Protein AF-A0A9W9Y6P8-F1 (afdb_monomer_lite)

Secondary structure (DSSP, 8-state):
-HHHHHHHHHTT----HHHHHHHHHHHHHHHHHHHHHHHHHHHHHHHHHHHHHHHHHHHHHHHHTSS--SHHHHHHHSTT-TT--HHHHHHHHHHHHHHHHHHHHHHHHHHHHHHHHT------HHHHHHHHHHHHHHHHHHHHHHHHHHHHHHHTS-TTT--HHHHHHHHHHHHHHHHHS-HHHHTSHHHHHHHHHHHHHHHHHHHHHHHHSGGGTT--SS----------

Fol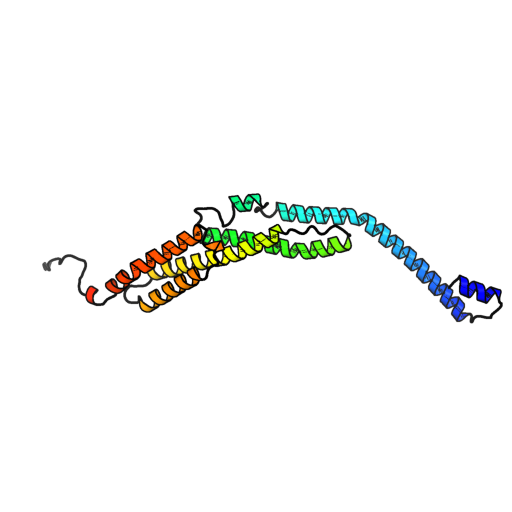dseek 3Di:
DCVVVVVCVVVVPDDPPVVVVVVVVVVVVVVVVVVVVVVVVVVCVVCVVVVVVVLVCVVVCLQVVQPCHDPVSCVVVALQDPPDDLVSSLVRLVSVVVSLVVVVVVLVVVVVVCVVVVNDRDDDVVSVVVVVVSVLSNLLSVLLVVLVVLVVVQVPDDLQRDDLVVVVVVLVVSVVSLVPRDPVCCVGPSSVVSNVSSVVVVVCSVVSVVCSPCVVVPDDPDDDDDDDDDDD

Radius of gyration: 37.98 Å; chains: 1; bounding box: 61×58×134 Å

pLDDT: mean 72.08, std 14.2, range [34.59, 92.81]

Organism: NCBI:txid174260

InterPro domains:
  IPR013602 Dynein heavy chain, linker [PF08393] (128-219)
  IPR026983 Dynein heavy chain [PTHR46961] (1-219)

Structure (mmCIF, N/CA/C/O backbone):
data_AF-A0A9W9Y6P8-F1
#
_entry.id   AF-A0A9W9Y6P8-F1
#
loop_
_atom_site.group_PDB
_atom_site.id
_atom_site.type_symbol
_atom_site.label_atom_id
_atom_site.label_alt_id
_atom_site.label_comp_id
_atom_site.label_asym_id
_atom_site.label_entity_id
_atom_site.label_seq_id
_atom_site.pdbx_PDB_ins_code
_atom_site.Cartn_x
_atom_site.Cartn_y
_atom_site.Cartn_z
_atom_site.occupancy
_atom_site.B_iso_or_equiv
_atom_site.auth_seq_id
_atom_site.auth_comp_id
_atom_site.auth_asym_id
_atom_site.auth_atom_id
_atom_site.pdbx_PDB_model_num
ATOM 1 N N . MET A 1 1 ? 20.307 -8.011 -61.826 1.00 57.56 1 MET A N 1
ATOM 2 C CA . MET A 1 1 ? 20.073 -7.032 -62.917 1.00 57.56 1 MET A CA 1
ATOM 3 C C . MET A 1 1 ? 21.260 -6.927 -63.863 1.00 57.56 1 MET A C 1
ATOM 5 O O . MET A 1 1 ? 21.058 -7.111 -65.051 1.00 57.56 1 MET A O 1
ATOM 9 N N . GLN A 1 2 ? 22.479 -6.687 -63.370 1.00 59.12 2 GLN A N 1
ATOM 10 C CA . GLN A 1 2 ? 23.672 -6.495 -64.212 1.00 59.12 2 GLN A CA 1
ATOM 11 C C . GLN A 1 2 ? 23.990 -7.704 -65.115 1.00 59.12 2 GLN A C 1
ATOM 13 O O . GLN A 1 2 ? 24.284 -7.535 -66.292 1.00 59.12 2 GLN A O 1
ATOM 18 N N . GLU A 1 3 ? 23.821 -8.927 -64.606 1.00 60.97 3 GLU A N 1
ATOM 19 C CA . GLU A 1 3 ? 23.984 -10.159 -65.394 1.00 60.97 3 GLU A CA 1
ATOM 20 C C . GLU A 1 3 ? 22.877 -10.355 -66.444 1.00 60.97 3 GLU A C 1
ATOM 22 O O . GLU A 1 3 ? 23.140 -10.869 -67.526 1.00 60.97 3 GLU A O 1
ATOM 27 N N . ALA A 1 4 ? 21.654 -9.889 -66.166 1.00 64.44 4 ALA A N 1
ATOM 28 C CA . ALA A 1 4 ? 20.518 -9.993 -67.083 1.00 64.44 4 ALA A CA 1
ATOM 29 C C . ALA A 1 4 ? 20.635 -8.994 -68.249 1.00 64.44 4 ALA A C 1
ATOM 31 O O . ALA A 1 4 ? 20.536 -9.394 -69.404 1.00 64.44 4 ALA A O 1
ATOM 32 N N . TYR A 1 5 ? 20.946 -7.722 -67.973 1.00 63.44 5 TYR A N 1
ATOM 33 C CA . TYR A 1 5 ? 21.205 -6.719 -69.018 1.00 63.44 5 TYR A CA 1
ATOM 34 C C . TYR A 1 5 ? 22.523 -6.981 -69.767 1.00 63.44 5 TYR A C 1
ATOM 36 O O . TYR A 1 5 ? 22.607 -6.751 -70.971 1.00 63.44 5 TYR A O 1
ATOM 44 N N . GLY A 1 6 ? 23.531 -7.547 -69.093 1.00 67.25 6 GLY A N 1
ATOM 45 C CA . GLY A 1 6 ? 24.761 -8.022 -69.729 1.00 67.25 6 GLY A CA 1
ATOM 46 C C . GLY A 1 6 ? 24.541 -9.213 -70.668 1.00 67.25 6 GLY A C 1
ATOM 47 O O . GLY A 1 6 ? 25.248 -9.334 -71.663 1.00 67.25 6 GLY A O 1
ATOM 48 N N . MET A 1 7 ? 23.551 -10.070 -70.395 1.00 65.94 7 MET A N 1
ATOM 49 C CA . MET A 1 7 ? 23.114 -11.126 -71.315 1.00 65.94 7 MET A CA 1
ATOM 50 C C . MET A 1 7 ? 22.326 -10.550 -72.499 1.00 65.94 7 MET A C 1
ATOM 52 O O . MET A 1 7 ? 22.650 -10.886 -73.631 1.00 65.94 7 MET A O 1
ATOM 56 N N . LEU A 1 8 ? 21.371 -9.634 -72.283 1.00 64.81 8 LEU A N 1
ATOM 57 C CA . LEU A 1 8 ? 20.627 -8.992 -73.383 1.00 64.81 8 LEU A CA 1
ATOM 58 C C . LEU A 1 8 ? 21.542 -8.251 -74.371 1.00 64.81 8 LEU A C 1
ATOM 60 O O . LEU A 1 8 ? 21.350 -8.362 -75.580 1.00 64.81 8 LEU A O 1
ATOM 64 N N . ASN A 1 9 ? 22.566 -7.559 -73.865 1.00 64.56 9 ASN A N 1
ATOM 65 C CA . ASN A 1 9 ? 23.539 -6.854 -74.701 1.00 64.56 9 ASN A CA 1
ATOM 66 C C . ASN A 1 9 ? 24.447 -7.822 -75.491 1.00 64.56 9 ASN A C 1
ATOM 68 O O . ASN A 1 9 ? 24.844 -7.528 -76.612 1.00 64.56 9 ASN A O 1
ATOM 72 N N . LYS A 1 10 ? 24.744 -9.011 -74.941 1.00 67.25 10 LYS A N 1
ATOM 73 C CA . LYS A 1 10 ? 25.491 -10.076 -75.643 1.00 67.25 10 LYS A CA 1
ATOM 74 C C . LYS A 1 10 ? 24.693 -10.737 -76.772 1.00 67.25 10 LYS A C 1
ATOM 76 O O . LYS A 1 10 ? 25.305 -11.267 -77.691 1.00 67.25 10 LYS A O 1
ATOM 81 N N . PHE A 1 11 ? 23.363 -10.722 -76.696 1.00 72.06 11 PHE A N 1
ATOM 82 C CA . PHE A 1 11 ? 22.465 -11.259 -77.724 1.00 72.06 11 PHE A CA 1
ATOM 83 C C . PHE A 1 11 ? 21.931 -10.173 -78.686 1.00 72.06 11 PHE A C 1
ATOM 85 O O . PHE A 1 11 ? 20.958 -10.426 -79.389 1.00 72.06 11 PHE A O 1
ATOM 92 N N . GLU A 1 12 ? 22.549 -8.980 -78.716 1.00 56.56 12 GLU A N 1
ATOM 93 C CA . GLU A 1 12 ? 22.212 -7.842 -79.602 1.00 56.56 12 GLU A CA 1
ATOM 94 C C . GLU A 1 12 ? 20.732 -7.405 -79.574 1.00 56.56 12 GLU A C 1
ATOM 96 O O . GLU A 1 12 ? 20.203 -6.847 -80.536 1.00 56.56 12 GLU A O 1
ATOM 101 N N . VAL A 1 13 ? 20.039 -7.611 -78.451 1.00 65.81 13 VAL A N 1
ATOM 102 C CA . VAL A 1 13 ? 18.667 -7.117 -78.288 1.00 65.81 13 VAL A CA 1
ATOM 103 C C . VAL A 1 13 ? 18.723 -5.622 -77.965 1.00 65.81 13 VAL A C 1
ATOM 105 O O . VAL A 1 13 ? 19.266 -5.227 -76.934 1.00 65.81 13 VAL A O 1
ATOM 108 N N . SER A 1 14 ? 18.172 -4.782 -78.849 1.00 57.41 14 SER A N 1
ATOM 109 C CA . SER A 1 14 ? 18.145 -3.326 -78.661 1.00 57.41 14 SER A CA 1
ATOM 110 C C . SER A 1 14 ? 17.204 -2.954 -77.512 1.00 57.41 14 SER A C 1
ATOM 112 O O . SER A 1 14 ? 15.984 -3.039 -77.637 1.00 57.41 14 SER A O 1
ATOM 114 N N . VAL A 1 15 ? 17.788 -2.571 -76.378 1.00 62.47 15 VAL A N 1
ATOM 115 C CA . VAL A 1 15 ? 17.071 -2.052 -75.206 1.00 62.47 15 VAL A CA 1
ATOM 116 C C . VAL A 1 15 ? 16.904 -0.539 -75.363 1.00 62.47 15 VAL A C 1
ATOM 118 O O . VAL A 1 15 ? 17.823 0.144 -75.826 1.00 62.47 15 VAL A O 1
ATOM 121 N N . ALA A 1 16 ? 15.737 -0.004 -74.993 1.00 68.69 16 ALA A N 1
ATOM 122 C CA . ALA A 1 16 ? 15.474 1.429 -75.063 1.00 68.69 16 ALA A CA 1
ATOM 123 C C . ALA A 1 16 ? 16.490 2.201 -74.205 1.00 68.69 16 ALA A C 1
ATOM 125 O O . ALA A 1 16 ? 16.761 1.843 -73.059 1.00 68.69 16 ALA A O 1
ATOM 126 N N . ARG A 1 17 ? 17.050 3.284 -74.757 1.00 64.56 17 ARG A N 1
ATOM 127 C CA . ARG A 1 17 ? 18.102 4.076 -74.095 1.00 64.56 17 ARG A CA 1
ATOM 128 C C . ARG A 1 17 ? 17.657 4.614 -72.728 1.00 64.56 17 ARG A C 1
ATOM 130 O O . ARG A 1 17 ? 18.450 4.636 -71.798 1.00 64.56 17 ARG A O 1
ATOM 137 N N . GLU A 1 18 ? 16.372 4.934 -72.597 1.00 70.00 18 GLU A N 1
ATOM 138 C CA . GLU A 1 18 ? 15.734 5.365 -71.347 1.00 70.00 18 GLU A CA 1
ATOM 139 C C . GLU A 1 18 ? 15.778 4.290 -70.245 1.00 70.00 18 GLU A C 1
ATOM 141 O O . GLU A 1 18 ? 15.981 4.614 -69.076 1.00 70.00 18 GLU A O 1
ATOM 146 N N . GLU A 1 19 ? 15.643 3.006 -70.594 1.00 67.12 19 GLU A N 1
ATOM 147 C CA . GLU A 1 19 ? 15.721 1.904 -69.627 1.00 67.12 19 GLU A CA 1
ATOM 148 C C . GLU A 1 19 ? 17.165 1.648 -69.181 1.00 67.12 19 GLU A C 1
ATOM 150 O O . GLU A 1 19 ? 17.412 1.377 -68.005 1.00 67.12 19 GLU A O 1
ATOM 155 N N . VAL A 1 20 ? 18.130 1.795 -70.093 1.00 69.00 20 VAL A N 1
ATOM 156 C CA . VAL A 1 20 ? 19.564 1.688 -69.779 1.00 69.00 20 VAL A CA 1
ATOM 157 C C . VAL A 1 20 ? 19.998 2.820 -68.842 1.00 69.00 20 VAL A C 1
ATOM 159 O O . VAL A 1 20 ? 20.586 2.553 -67.792 1.00 69.00 20 VAL A O 1
ATOM 162 N N . ASP A 1 21 ? 19.623 4.063 -69.158 1.00 75.12 21 ASP A N 1
ATOM 163 C CA . ASP A 1 21 ? 19.914 5.240 -68.332 1.00 75.12 21 ASP A CA 1
ATOM 164 C C . ASP A 1 21 ? 19.216 5.152 -66.955 1.00 75.12 21 ASP A C 1
ATOM 166 O O . ASP A 1 21 ? 19.779 5.552 -65.929 1.00 75.12 21 ASP A O 1
ATOM 170 N N . GLY A 1 22 ? 18.013 4.566 -66.896 1.00 78.12 22 GLY A N 1
ATOM 171 C CA . GLY A 1 22 ? 17.288 4.295 -65.652 1.00 78.12 22 GLY A CA 1
ATOM 172 C C . GLY A 1 22 ? 17.970 3.248 -64.764 1.00 78.12 22 GLY A C 1
ATOM 173 O O . GLY A 1 22 ? 18.094 3.454 -63.553 1.00 78.12 22 GLY A O 1
ATOM 174 N N . VAL A 1 23 ? 18.466 2.151 -65.347 1.00 78.81 23 VAL A N 1
ATOM 175 C CA . VAL A 1 23 ? 19.221 1.109 -64.625 1.00 78.81 23 VAL A CA 1
ATOM 176 C C . VAL A 1 23 ? 20.551 1.650 -64.098 1.00 78.81 23 VAL A C 1
ATOM 178 O O . VAL A 1 23 ? 20.911 1.362 -62.954 1.00 78.81 23 VAL A O 1
ATOM 181 N N . ASP A 1 24 ? 21.260 2.466 -64.880 1.00 77.94 24 ASP A N 1
ATOM 182 C CA . ASP A 1 24 ? 22.511 3.092 -64.439 1.00 77.94 24 ASP A CA 1
ATOM 183 C C . ASP A 1 24 ? 22.286 4.141 -63.344 1.00 77.94 24 ASP A C 1
ATOM 185 O O . ASP A 1 24 ? 23.032 4.183 -62.361 1.00 77.94 24 ASP A O 1
ATOM 189 N N . THR A 1 25 ? 21.215 4.932 -63.445 1.00 86.31 25 THR A N 1
ATOM 190 C CA . THR A 1 25 ? 20.817 5.877 -62.390 1.00 86.31 25 THR A CA 1
ATOM 191 C C . THR A 1 25 ? 20.455 5.143 -61.098 1.00 86.31 25 THR A C 1
ATOM 193 O O . THR A 1 25 ? 20.895 5.534 -60.011 1.00 86.31 25 THR A O 1
ATOM 196 N N . LEU A 1 26 ? 19.701 4.043 -61.198 1.00 84.69 26 LEU A N 1
ATOM 197 C CA . LEU A 1 26 ? 19.346 3.213 -60.050 1.00 84.69 26 LEU A CA 1
ATOM 198 C C . LEU A 1 26 ? 20.595 2.597 -59.408 1.00 84.69 26 LEU A C 1
ATOM 200 O O . LEU A 1 26 ? 20.744 2.664 -58.188 1.00 84.69 26 LEU A O 1
ATOM 204 N N . ARG A 1 27 ? 21.529 2.075 -60.210 1.00 83.19 27 ARG A N 1
ATOM 205 C CA . ARG A 1 27 ? 22.810 1.539 -59.729 1.00 83.19 27 ARG A CA 1
ATOM 206 C C . ARG A 1 27 ? 23.615 2.596 -58.985 1.00 83.19 27 ARG A C 1
ATOM 208 O O . ARG A 1 27 ? 24.039 2.348 -57.859 1.00 83.19 27 ARG A O 1
ATOM 215 N N . TYR A 1 28 ? 23.769 3.780 -59.572 1.00 86.25 28 TYR A N 1
ATOM 216 C CA . TYR A 1 28 ? 24.466 4.890 -58.927 1.00 86.25 28 TYR A CA 1
ATOM 217 C C . TYR A 1 28 ? 23.812 5.274 -57.591 1.00 86.25 28 TYR A C 1
ATOM 219 O O . TYR A 1 28 ? 24.498 5.450 -56.582 1.00 86.25 28 TYR A O 1
ATOM 227 N N . SER A 1 29 ? 22.477 5.347 -57.547 1.00 88.00 29 SER A N 1
ATOM 228 C CA . SER A 1 29 ? 21.745 5.643 -56.311 1.00 88.00 29 SER A CA 1
ATOM 229 C C . SER A 1 29 ? 21.921 4.554 -55.243 1.00 88.00 29 SER A C 1
ATOM 231 O O . SER A 1 29 ? 22.061 4.872 -54.063 1.00 88.00 29 SER A O 1
ATOM 233 N N . PHE A 1 30 ? 21.995 3.284 -55.651 1.00 89.31 30 PHE A N 1
ATOM 234 C CA . PHE A 1 30 ? 22.192 2.141 -54.764 1.00 89.31 30 PHE A CA 1
ATOM 235 C C . PHE A 1 30 ? 23.621 2.070 -54.211 1.00 89.31 30 PHE A C 1
ATOM 237 O O . PHE A 1 30 ? 23.805 1.877 -53.012 1.00 89.31 30 PHE A O 1
ATOM 244 N N . GLU A 1 31 ? 24.638 2.302 -55.046 1.00 90.19 31 GLU A N 1
ATOM 245 C CA . GLU A 1 31 ? 26.038 2.410 -54.610 1.00 90.19 31 GLU A CA 1
ATOM 246 C C . GLU A 1 31 ? 26.217 3.572 -53.621 1.00 90.19 31 GLU A C 1
ATOM 248 O O . GLU A 1 31 ? 26.867 3.424 -52.582 1.00 90.19 31 GLU A O 1
ATOM 253 N N . LYS A 1 32 ? 25.570 4.713 -53.889 1.00 92.31 32 LYS A N 1
ATOM 254 C CA . LYS A 1 32 ? 25.552 5.860 -52.975 1.00 92.31 32 LYS A CA 1
ATOM 255 C C . LYS A 1 32 ? 24.860 5.527 -51.650 1.00 92.31 32 LYS A C 1
ATOM 257 O O . LYS A 1 32 ? 25.382 5.885 -50.594 1.00 92.31 32 LYS A O 1
ATOM 262 N N . LEU A 1 33 ? 23.727 4.823 -51.691 1.00 92.81 33 LEU A N 1
ATOM 263 C CA . LEU A 1 33 ? 23.014 4.365 -50.498 1.00 92.81 33 LEU A CA 1
ATOM 264 C C . LEU A 1 33 ? 23.883 3.414 -49.663 1.00 92.81 33 LEU A C 1
ATOM 266 O O . LEU A 1 33 ? 23.971 3.578 -48.450 1.00 92.81 33 LEU A O 1
ATOM 270 N N . LEU A 1 34 ? 24.570 2.461 -50.300 1.00 92.38 34 LEU A N 1
ATOM 271 C CA . LEU A 1 34 ? 25.487 1.534 -49.630 1.00 92.38 34 LEU A CA 1
ATOM 272 C C . LEU A 1 34 ? 26.657 2.266 -48.967 1.00 92.38 34 LEU A C 1
ATOM 274 O O . LEU A 1 34 ? 26.997 1.969 -47.821 1.00 92.38 34 LEU A O 1
ATOM 278 N N . ALA A 1 35 ? 27.242 3.252 -49.648 1.00 91.44 35 ALA A N 1
ATOM 279 C CA . ALA A 1 35 ? 28.309 4.071 -49.082 1.00 91.44 35 ALA A CA 1
ATOM 280 C C . ALA A 1 35 ? 27.825 4.863 -47.853 1.00 91.44 35 ALA A C 1
ATOM 282 O O . ALA A 1 35 ? 28.507 4.896 -46.826 1.00 91.44 35 ALA A O 1
ATOM 283 N N . GLN A 1 36 ? 26.628 5.454 -47.925 1.00 91.88 36 GLN A N 1
ATOM 284 C CA . GLN A 1 36 ? 26.014 6.158 -46.797 1.00 91.88 36 GLN A CA 1
ATOM 285 C C . GLN A 1 36 ? 25.681 5.207 -45.638 1.00 91.88 36 GLN A C 1
ATOM 287 O O . GLN A 1 36 ? 25.998 5.514 -44.488 1.00 91.88 36 GLN A O 1
ATOM 292 N N . ALA A 1 37 ? 25.121 4.030 -45.922 1.00 91.94 37 ALA A N 1
ATOM 293 C CA . ALA A 1 37 ? 24.840 3.005 -44.920 1.00 91.94 37 ALA A CA 1
ATOM 294 C C . ALA A 1 37 ? 26.127 2.537 -44.218 1.00 91.94 37 ALA A C 1
ATOM 296 O O . ALA A 1 37 ? 26.160 2.441 -42.992 1.00 91.94 37 ALA A O 1
ATOM 297 N N . GLY A 1 38 ? 27.217 2.336 -44.966 1.00 90.06 38 GLY A N 1
ATOM 298 C CA . GLY A 1 38 ? 28.528 1.983 -44.414 1.00 90.06 38 GLY A CA 1
ATOM 299 C C . GLY A 1 38 ? 29.123 3.067 -43.505 1.00 90.06 38 GLY A C 1
ATOM 300 O O . GLY A 1 38 ? 29.699 2.755 -42.457 1.00 90.06 38 GLY A O 1
ATOM 301 N N . GLN A 1 39 ? 28.946 4.346 -43.854 1.00 91.69 39 GLN A N 1
ATOM 302 C CA . GLN A 1 39 ? 29.363 5.468 -43.004 1.00 91.69 39 GLN A CA 1
ATOM 303 C C . GLN A 1 39 ? 28.558 5.531 -41.701 1.00 91.69 39 GLN A C 1
ATOM 305 O O . GLN A 1 39 ? 29.149 5.653 -40.625 1.00 91.69 39 GLN A O 1
ATOM 310 N N . VAL A 1 40 ? 27.230 5.394 -41.776 1.00 88.88 40 VAL A N 1
ATOM 311 C CA . VAL A 1 40 ? 26.350 5.376 -40.596 1.00 88.88 40 VAL A CA 1
ATOM 312 C C . VAL A 1 40 ? 26.665 4.178 -39.699 1.00 88.88 40 VAL A C 1
ATOM 314 O O . VAL A 1 40 ? 26.794 4.347 -38.488 1.00 88.88 40 VAL A O 1
ATOM 317 N N . GLN A 1 41 ? 26.893 2.995 -40.275 1.00 86.50 41 GLN A N 1
ATOM 318 C CA . GLN A 1 41 ? 27.286 1.796 -39.532 1.00 86.50 41 GLN A CA 1
ATOM 319 C C . GLN A 1 41 ? 28.613 2.000 -38.790 1.00 86.50 41 GLN A C 1
ATOM 321 O O . GLN A 1 41 ? 28.719 1.716 -37.597 1.00 86.50 41 GLN A O 1
ATOM 326 N N . SER A 1 42 ? 29.621 2.555 -39.468 1.00 86.69 42 SER A N 1
ATOM 327 C CA . SER A 1 42 ? 30.930 2.845 -38.865 1.00 86.69 42 SER A CA 1
ATOM 328 C C . SER A 1 42 ? 30.833 3.870 -37.734 1.00 86.69 42 SER A C 1
ATOM 330 O O . SER A 1 42 ? 31.577 3.804 -36.754 1.00 86.69 42 SER A O 1
ATOM 332 N N . HIS A 1 43 ? 29.914 4.828 -37.856 1.00 88.56 43 HIS A N 1
ATOM 333 C CA . HIS A 1 43 ? 29.640 5.808 -36.815 1.00 88.56 43 HIS A CA 1
ATOM 334 C C . HIS A 1 43 ? 28.916 5.179 -35.616 1.00 88.56 43 HIS A C 1
ATOM 336 O O . HIS A 1 43 ? 29.333 5.392 -34.478 1.00 88.56 43 HIS A O 1
ATOM 342 N N . LEU A 1 44 ? 27.902 4.341 -35.855 1.00 81.88 44 LEU A N 1
ATOM 343 C CA . LEU A 1 44 ? 27.174 3.620 -34.807 1.00 81.88 44 LEU A CA 1
ATOM 344 C C . LEU A 1 44 ? 28.104 2.741 -33.965 1.00 81.88 44 LEU A C 1
ATOM 346 O O . LEU A 1 44 ? 28.039 2.811 -32.740 1.00 81.88 44 LEU A O 1
ATOM 350 N N . VAL A 1 45 ? 29.032 2.008 -34.592 1.00 82.94 45 VAL A N 1
ATOM 351 C CA . VAL A 1 45 ? 30.031 1.183 -33.883 1.00 82.94 45 VAL A CA 1
ATOM 352 C C . VAL A 1 45 ? 30.889 2.020 -32.925 1.00 82.94 45 VAL A C 1
ATOM 354 O O . VAL A 1 45 ? 31.191 1.578 -31.819 1.00 82.94 45 VAL A O 1
ATOM 357 N N . LYS A 1 46 ? 31.244 3.257 -33.301 1.00 85.06 46 LYS A N 1
ATOM 358 C CA . LYS A 1 46 ? 32.029 4.159 -32.440 1.00 85.06 46 LYS A CA 1
ATOM 359 C C . LYS A 1 46 ? 31.238 4.671 -31.237 1.00 85.06 46 LYS A C 1
ATOM 361 O O . LYS A 1 46 ? 31.821 4.865 -30.174 1.00 85.06 46 LYS A O 1
ATOM 366 N N . ILE A 1 47 ? 29.933 4.916 -31.383 1.00 82.50 47 ILE A N 1
ATOM 367 C CA . ILE A 1 47 ? 29.117 5.482 -30.294 1.00 82.50 47 ILE A CA 1
ATOM 368 C C . ILE A 1 47 ? 28.508 4.389 -29.403 1.00 82.50 47 ILE A C 1
ATOM 370 O O . ILE A 1 47 ? 28.264 4.629 -28.220 1.00 82.50 47 ILE A O 1
ATOM 374 N N . GLN A 1 48 ? 28.314 3.173 -29.918 1.00 75.25 48 GLN A N 1
ATOM 375 C CA . GLN A 1 48 ? 27.781 2.029 -29.175 1.00 75.25 48 GLN A CA 1
ATOM 376 C C . GLN A 1 48 ? 28.422 1.813 -27.783 1.00 75.25 48 GLN A C 1
ATOM 378 O O . GLN A 1 48 ? 27.662 1.680 -26.821 1.00 75.25 48 GLN A O 1
ATOM 383 N N . PRO A 1 49 ? 29.761 1.832 -27.596 1.00 78.88 49 PRO A N 1
ATOM 384 C CA . PRO A 1 49 ? 30.363 1.685 -26.266 1.00 78.88 49 PRO A CA 1
ATOM 385 C C . PRO A 1 49 ? 30.038 2.853 -25.324 1.00 78.88 49 PRO A C 1
ATOM 387 O O . PRO A 1 49 ? 29.782 2.627 -24.146 1.00 78.88 49 PRO A O 1
ATOM 390 N N . ASN A 1 50 ? 29.951 4.086 -25.830 1.00 76.44 50 ASN A N 1
ATOM 391 C CA . ASN A 1 50 ? 29.566 5.253 -25.028 1.00 76.44 50 ASN A CA 1
ATOM 392 C C . ASN A 1 50 ? 28.085 5.221 -24.628 1.00 76.44 50 ASN A C 1
ATOM 394 O O . ASN A 1 50 ? 27.716 5.722 -23.567 1.00 76.44 50 ASN A O 1
ATOM 398 N N . PHE A 1 51 ? 27.212 4.650 -25.463 1.00 69.56 51 PHE A N 1
ATOM 399 C CA . PHE A 1 51 ? 25.824 4.389 -25.080 1.00 69.56 51 PHE A CA 1
ATOM 400 C C . PHE A 1 51 ? 25.740 3.287 -24.027 1.00 69.56 51 PHE A C 1
ATOM 402 O O . PHE A 1 51 ? 25.116 3.518 -22.999 1.00 69.56 51 PHE A O 1
ATOM 409 N N . LYS A 1 52 ? 26.437 2.157 -24.210 1.00 69.62 52 LYS A N 1
ATOM 410 C CA . LYS A 1 52 ? 26.512 1.086 -23.199 1.00 69.62 52 LYS A CA 1
ATOM 411 C C . LYS A 1 52 ? 27.034 1.599 -21.857 1.00 69.62 52 LYS A C 1
ATOM 413 O O . LYS A 1 52 ? 26.421 1.335 -20.832 1.00 69.62 52 LYS A O 1
ATOM 418 N N . ALA A 1 53 ? 28.099 2.400 -21.867 1.00 68.25 53 ALA A N 1
ATOM 419 C CA . ALA A 1 53 ? 28.630 3.022 -20.661 1.00 68.25 53 ALA A CA 1
ATOM 420 C C . ALA A 1 53 ? 27.611 3.970 -20.019 1.00 68.25 53 ALA A C 1
ATOM 422 O O . ALA A 1 53 ? 27.390 3.888 -18.822 1.00 68.25 53 ALA A O 1
ATOM 423 N N . ARG A 1 54 ? 26.939 4.838 -20.789 1.00 66.88 54 ARG A N 1
ATOM 424 C CA . ARG A 1 54 ? 25.899 5.734 -20.248 1.00 66.88 54 ARG A CA 1
ATOM 425 C C . ARG A 1 54 ? 24.693 4.988 -19.677 1.00 66.88 54 ARG A C 1
ATOM 427 O O . ARG A 1 54 ? 24.111 5.474 -18.716 1.00 66.88 54 ARG A O 1
ATOM 434 N N . LEU A 1 55 ? 24.323 3.845 -20.249 1.00 66.06 55 LEU A N 1
ATOM 435 C CA . LEU A 1 55 ? 23.254 2.990 -19.728 1.00 66.06 55 LEU A CA 1
ATOM 436 C C . LEU A 1 55 ? 23.680 2.328 -18.424 1.00 66.06 55 LEU A C 1
ATOM 438 O O . LEU A 1 55 ? 22.972 2.459 -17.436 1.00 66.06 55 LEU A O 1
ATOM 442 N N . TYR A 1 56 ? 24.877 1.741 -18.397 1.00 63.91 56 TYR A N 1
ATOM 443 C CA . TYR A 1 56 ? 25.457 1.179 -17.182 1.00 63.91 56 TYR A CA 1
ATOM 444 C C . TYR A 1 56 ? 25.571 2.234 -16.079 1.00 63.91 56 TYR A C 1
ATOM 446 O O . TYR A 1 56 ? 25.135 2.007 -14.960 1.00 63.91 56 TYR A O 1
ATOM 454 N N . TRP A 1 57 ? 26.071 3.431 -16.401 1.00 55.53 57 TRP A N 1
ATOM 455 C CA . TRP A 1 57 ? 26.133 4.545 -15.459 1.00 55.53 57 TRP A CA 1
ATOM 456 C C . TRP A 1 57 ? 24.749 5.010 -15.020 1.00 55.53 57 TRP A C 1
ATOM 458 O O . TRP A 1 57 ? 24.593 5.328 -13.853 1.00 55.53 57 TRP A O 1
ATOM 468 N N . ARG A 1 58 ? 23.738 5.039 -15.897 1.00 62.53 58 ARG A N 1
ATOM 469 C CA . ARG A 1 58 ? 22.358 5.374 -15.514 1.00 62.53 58 ARG A CA 1
ATOM 470 C C . ARG A 1 58 ? 21.767 4.326 -14.575 1.00 62.53 58 ARG A C 1
ATOM 472 O O . ARG A 1 58 ? 21.127 4.711 -13.607 1.00 62.53 58 ARG A O 1
ATOM 479 N N . GLU A 1 59 ? 21.971 3.043 -14.844 1.00 61.59 59 GLU A N 1
ATOM 480 C CA . GLU A 1 59 ? 21.515 1.953 -13.975 1.00 61.59 59 GLU A CA 1
ATOM 481 C C . GLU A 1 59 ? 22.237 1.987 -12.624 1.00 61.59 59 GLU A C 1
ATOM 483 O O . GLU A 1 59 ? 21.591 1.954 -11.580 1.00 61.59 59 GLU A O 1
ATOM 488 N N . LEU A 1 60 ? 23.560 2.172 -12.629 1.00 55.91 60 LEU A N 1
ATOM 489 C CA . LEU A 1 60 ? 24.374 2.293 -11.420 1.00 55.91 60 LEU A CA 1
ATOM 490 C C . LEU A 1 60 ? 24.031 3.559 -10.619 1.00 55.91 60 LEU A C 1
ATOM 492 O O . LEU A 1 60 ? 23.962 3.517 -9.398 1.00 55.91 60 LEU A O 1
ATOM 496 N N . TRP A 1 61 ? 23.778 4.683 -11.291 1.00 49.22 61 TRP A N 1
ATOM 497 C CA . TRP A 1 61 ? 23.399 5.954 -10.667 1.00 49.22 61 TRP A CA 1
ATOM 498 C C . TRP A 1 61 ? 21.969 5.917 -10.134 1.00 49.22 61 TRP A C 1
ATOM 500 O O . TRP A 1 61 ? 21.712 6.393 -9.032 1.00 49.22 61 TRP A O 1
ATOM 510 N N . SER A 1 62 ? 21.037 5.316 -10.877 1.00 56.78 62 SER A N 1
ATOM 511 C CA . SER A 1 62 ? 19.683 5.048 -10.388 1.00 56.78 62 SER A CA 1
ATOM 512 C C . SER A 1 62 ? 19.697 4.097 -9.196 1.00 56.78 62 SER A C 1
ATOM 514 O O . SER A 1 62 ? 18.796 4.187 -8.376 1.00 56.78 62 SER A O 1
ATOM 516 N N . SER A 1 63 ? 20.694 3.217 -9.093 1.00 49.22 63 SER A N 1
ATOM 517 C CA . SER A 1 63 ? 20.948 2.440 -7.883 1.00 49.22 63 SER A CA 1
ATOM 518 C C . SER A 1 63 ? 21.480 3.356 -6.770 1.00 49.22 63 SER A C 1
ATOM 520 O O . SER A 1 63 ? 20.793 3.562 -5.782 1.00 49.22 63 SER A O 1
ATOM 522 N N . MET A 1 64 ? 22.613 4.041 -6.971 1.00 40.28 64 MET A N 1
ATOM 523 C CA . MET A 1 64 ? 23.298 4.845 -5.940 1.00 40.28 64 MET A CA 1
ATOM 524 C C . MET A 1 64 ? 22.538 6.081 -5.418 1.00 40.28 64 MET A C 1
ATOM 526 O O . MET A 1 64 ? 22.845 6.553 -4.329 1.00 40.28 64 MET A O 1
ATOM 530 N N . THR A 1 65 ? 21.598 6.656 -6.175 1.00 46.53 65 THR A N 1
ATOM 531 C CA . THR A 1 65 ? 20.915 7.913 -5.782 1.00 46.53 65 THR A CA 1
ATOM 532 C C . THR A 1 65 ? 19.686 7.675 -4.905 1.00 46.53 65 THR A C 1
ATOM 534 O O . THR A 1 65 ? 19.209 8.595 -4.243 1.00 46.53 65 THR A O 1
ATOM 537 N N . THR A 1 66 ? 19.155 6.454 -4.878 1.00 48.84 66 THR A N 1
ATOM 538 C CA . THR A 1 66 ? 18.077 6.082 -3.959 1.00 48.84 66 THR A CA 1
ATOM 539 C C . THR A 1 66 ? 18.692 5.405 -2.742 1.00 48.84 66 THR A C 1
ATOM 541 O O . THR A 1 66 ? 19.218 4.315 -2.898 1.00 48.84 66 THR A O 1
ATOM 544 N N . PRO A 1 67 ? 18.620 5.990 -1.535 1.00 45.81 67 PRO A N 1
ATOM 545 C CA . PRO A 1 67 ? 19.250 5.454 -0.318 1.00 45.81 67 PRO A CA 1
ATOM 546 C C . PRO A 1 67 ? 18.594 4.168 0.232 1.00 45.81 67 PRO A C 1
ATOM 548 O O . PRO A 1 67 ? 18.747 3.855 1.404 1.00 45.81 67 PRO A O 1
ATOM 551 N N . LEU A 1 68 ? 17.829 3.452 -0.594 1.00 49.69 68 LEU A N 1
ATOM 552 C CA . LEU A 1 68 ? 17.174 2.177 -0.299 1.00 49.69 68 LEU A CA 1
ATOM 553 C C . LEU A 1 68 ? 17.750 1.172 -1.294 1.00 49.69 68 LEU A C 1
ATOM 555 O O . LEU A 1 68 ? 17.137 0.832 -2.308 1.00 49.69 68 LEU A O 1
ATOM 559 N N . THR A 1 69 ? 19.011 0.835 -1.082 1.00 53.47 69 THR A N 1
ATOM 560 C CA . THR A 1 69 ? 19.849 0.127 -2.039 1.00 53.47 69 THR A CA 1
ATOM 561 C C . THR A 1 69 ? 20.157 -1.238 -1.490 1.00 53.47 69 THR A C 1
ATOM 563 O O . THR A 1 69 ? 21.077 -1.379 -0.702 1.00 53.47 69 THR A O 1
ATOM 566 N N . THR A 1 70 ? 19.459 -2.223 -2.054 1.00 51.44 70 THR A N 1
ATOM 567 C CA . THR A 1 70 ? 19.640 -3.682 -1.972 1.00 51.44 70 THR A CA 1
ATOM 568 C C . THR A 1 70 ? 18.564 -4.398 -1.169 1.00 51.44 70 THR A C 1
ATOM 570 O O . THR A 1 70 ? 17.944 -3.857 -0.262 1.00 51.44 70 THR A O 1
ATOM 573 N N . TRP A 1 71 ? 18.311 -5.646 -1.565 1.00 53.44 71 TRP A N 1
ATOM 574 C CA . TRP A 1 71 ? 17.449 -6.586 -0.852 1.00 53.44 71 TRP A CA 1
ATOM 575 C C . TRP A 1 71 ? 17.823 -6.720 0.632 1.00 53.44 71 TRP A C 1
ATOM 577 O O . TRP A 1 71 ? 16.955 -7.024 1.440 1.00 53.44 71 TRP A O 1
ATOM 587 N N . GLU A 1 72 ? 19.081 -6.436 0.976 1.00 52.50 72 GLU A N 1
ATOM 588 C CA . GLU A 1 72 ? 19.614 -6.431 2.341 1.00 52.50 72 GLU A CA 1
ATOM 589 C C . GLU A 1 72 ? 18.993 -5.299 3.189 1.00 52.50 72 GLU A C 1
ATOM 591 O O . GLU A 1 72 ? 18.651 -5.522 4.347 1.00 52.50 72 GLU A O 1
ATOM 596 N N . ASP A 1 73 ? 18.690 -4.137 2.593 1.00 59.47 73 ASP A N 1
ATOM 597 C CA . ASP A 1 73 ? 18.009 -3.023 3.278 1.00 59.47 73 ASP A CA 1
ATOM 598 C C . ASP A 1 73 ? 16.511 -3.296 3.519 1.00 59.47 73 ASP A C 1
ATOM 600 O O . ASP A 1 73 ? 15.885 -2.641 4.355 1.00 59.47 73 ASP A O 1
ATOM 604 N N . TYR A 1 74 ? 15.890 -4.237 2.793 1.00 62.44 74 TYR A N 1
ATOM 605 C CA . TYR A 1 74 ? 14.474 -4.575 3.000 1.00 62.44 74 TYR A CA 1
ATOM 606 C C . TYR A 1 74 ? 14.252 -5.273 4.348 1.00 62.44 74 TYR A C 1
ATOM 608 O O . TYR A 1 74 ? 13.226 -5.038 4.985 1.00 62.44 74 TYR A O 1
ATOM 616 N N . ASP A 1 75 ? 15.221 -6.059 4.818 1.00 62.50 75 ASP A N 1
ATOM 617 C CA . ASP A 1 75 ? 15.136 -6.716 6.123 1.00 62.50 75 ASP A CA 1
ATOM 618 C C . ASP A 1 75 ? 15.445 -5.741 7.281 1.00 62.50 75 ASP A C 1
ATOM 620 O O . ASP A 1 75 ? 14.838 -5.851 8.348 1.00 62.50 75 ASP A O 1
ATOM 624 N N . GLU A 1 76 ? 16.322 -4.746 7.076 1.00 63.28 76 GLU A N 1
ATOM 625 C CA . GLU A 1 76 ? 16.740 -3.802 8.133 1.00 63.28 76 GLU A CA 1
ATOM 626 C C . GLU A 1 76 ? 15.936 -2.490 8.192 1.00 63.28 76 GLU A C 1
ATOM 628 O O . GLU A 1 76 ? 15.743 -1.923 9.269 1.00 63.28 76 GLU A O 1
ATOM 633 N N . ILE A 1 77 ? 15.464 -1.984 7.050 1.00 64.31 77 ILE A N 1
ATOM 634 C CA . ILE A 1 77 ? 14.802 -0.670 6.907 1.00 64.31 77 ILE A CA 1
ATOM 635 C C . ILE A 1 77 ? 13.382 -0.832 6.339 1.00 64.31 77 ILE A C 1
ATOM 637 O O . ILE A 1 77 ? 12.608 0.127 6.259 1.00 64.31 77 ILE A O 1
ATOM 641 N N . GLY A 1 78 ? 12.992 -2.055 5.977 1.00 67.19 78 GLY A N 1
ATOM 642 C CA . GLY A 1 78 ? 11.688 -2.341 5.403 1.00 67.19 78 GLY A CA 1
ATOM 643 C C . GLY A 1 78 ? 10.508 -1.964 6.301 1.00 67.19 78 GLY A C 1
ATOM 644 O O . GLY A 1 78 ? 10.630 -1.782 7.516 1.00 67.19 78 GLY A O 1
ATOM 645 N N . PRO A 1 79 ? 9.300 -1.916 5.719 1.00 66.44 79 PRO A N 1
ATOM 646 C CA . PRO A 1 79 ? 8.068 -1.740 6.483 1.00 66.44 79 PRO A CA 1
ATOM 647 C C . PRO A 1 79 ? 7.793 -2.909 7.450 1.00 66.44 79 PRO A C 1
ATOM 649 O O . PRO A 1 79 ? 6.851 -2.830 8.227 1.00 66.44 79 PRO A O 1
ATOM 652 N N . MET A 1 80 ? 8.591 -3.984 7.401 1.00 65.94 80 MET A N 1
ATOM 653 C CA . MET A 1 80 ? 8.486 -5.175 8.249 1.00 65.94 80 MET A CA 1
ATOM 654 C C . MET A 1 80 ? 9.223 -5.082 9.591 1.00 65.94 80 MET A C 1
ATOM 656 O O . MET A 1 80 ? 9.059 -5.979 10.418 1.00 65.94 80 MET A O 1
ATOM 660 N N . VAL A 1 81 ? 10.013 -4.032 9.834 1.00 70.50 81 VAL A N 1
ATOM 661 C CA . VAL A 1 81 ? 10.790 -3.908 11.075 1.00 70.50 81 VAL A CA 1
ATOM 662 C C . VAL A 1 81 ? 9.865 -3.813 12.291 1.00 70.50 81 VAL A C 1
ATOM 664 O O . VAL A 1 81 ? 8.955 -2.987 12.348 1.00 70.50 81 VAL A O 1
ATOM 667 N N . SER A 1 82 ? 10.112 -4.655 13.293 1.00 64.50 82 SER A N 1
ATOM 668 C CA . SER A 1 82 ? 9.333 -4.702 14.530 1.00 64.50 82 SER A CA 1
ATOM 669 C C . SER A 1 82 ? 9.461 -3.402 15.333 1.00 64.50 82 SER A C 1
ATOM 671 O O . SER A 1 82 ? 10.564 -2.906 15.550 1.00 64.50 82 SER A O 1
ATOM 673 N N . GLY A 1 83 ? 8.342 -2.882 15.846 1.00 68.19 83 GLY A N 1
ATOM 674 C CA . GLY A 1 83 ? 8.333 -1.747 16.782 1.00 68.19 83 GLY A CA 1
ATOM 675 C C . GLY A 1 83 ? 8.231 -0.354 16.152 1.00 68.19 83 GLY A C 1
ATOM 676 O O . GLY A 1 83 ? 8.310 0.637 16.875 1.00 68.19 83 GLY A O 1
ATOM 677 N N . ILE A 1 84 ? 8.028 -0.253 14.837 1.00 76.62 84 ILE A N 1
ATOM 678 C CA . ILE A 1 84 ? 7.715 1.021 14.173 1.00 76.62 84 ILE A CA 1
ATOM 679 C C . ILE A 1 84 ? 6.217 1.337 14.248 1.00 76.62 84 ILE A C 1
ATOM 681 O O . ILE A 1 84 ? 5.377 0.438 14.327 1.00 76.62 84 ILE A O 1
ATOM 685 N N . THR A 1 85 ? 5.864 2.625 14.207 1.00 77.12 85 THR A N 1
ATOM 686 C CA . THR A 1 85 ? 4.452 3.023 14.174 1.00 77.12 85 THR A CA 1
ATOM 687 C C . THR A 1 85 ? 3.818 2.640 12.829 1.00 77.12 85 THR A C 1
ATOM 689 O O . THR A 1 85 ? 4.504 2.604 11.805 1.00 77.12 85 THR A O 1
ATOM 692 N N . PRO A 1 86 ? 2.500 2.385 12.780 1.00 78.00 86 PRO A N 1
ATOM 693 C CA . PRO A 1 86 ? 1.803 2.074 11.526 1.00 78.00 86 PRO A CA 1
ATOM 694 C C . PRO A 1 86 ? 1.916 3.178 10.465 1.00 78.00 86 PRO A C 1
ATOM 696 O O . PRO A 1 86 ? 1.930 2.896 9.265 1.00 78.00 86 PRO A O 1
ATOM 699 N N . GLN A 1 87 ? 2.047 4.429 10.909 1.00 78.56 87 GLN A N 1
ATOM 700 C CA . GLN A 1 87 ? 2.259 5.583 10.045 1.00 78.56 87 GLN A CA 1
ATOM 701 C C . GLN A 1 87 ? 3.665 5.566 9.428 1.00 78.56 87 GLN A C 1
ATOM 703 O O . GLN A 1 87 ? 3.789 5.604 8.206 1.00 78.56 87 GLN A O 1
ATOM 708 N N . GLU A 1 88 ? 4.701 5.376 10.248 1.00 81.38 88 GLU A N 1
ATOM 709 C CA . GLU A 1 88 ? 6.093 5.219 9.804 1.00 81.38 88 GLU A CA 1
ATOM 710 C C . GLU A 1 88 ? 6.249 4.023 8.847 1.00 81.38 88 GLU A C 1
ATOM 712 O O . GLU A 1 88 ? 6.879 4.124 7.794 1.00 81.38 88 GLU A O 1
ATOM 717 N N . ALA A 1 89 ? 5.611 2.890 9.158 1.00 82.38 89 ALA A N 1
ATOM 718 C CA . ALA A 1 89 ? 5.599 1.715 8.288 1.00 82.38 89 ALA A CA 1
ATOM 719 C C . ALA A 1 89 ? 4.962 2.010 6.922 1.00 82.38 89 ALA A C 1
ATOM 721 O O . ALA A 1 89 ? 5.461 1.562 5.887 1.00 82.38 89 ALA A O 1
ATOM 722 N N . SER A 1 90 ? 3.874 2.785 6.903 1.00 82.06 90 SER A N 1
ATOM 723 C CA . SER A 1 90 ? 3.216 3.201 5.664 1.00 82.06 90 SER A CA 1
ATOM 724 C C . SER A 1 90 ? 4.076 4.166 4.846 1.00 82.06 90 SER A C 1
ATOM 726 O O . SER A 1 90 ? 4.077 4.079 3.618 1.00 82.06 90 SER A O 1
ATOM 728 N N . GLU A 1 91 ? 4.805 5.077 5.490 1.00 81.88 91 GLU A N 1
ATOM 729 C CA . GLU A 1 91 ? 5.727 5.994 4.812 1.00 81.88 91 GLU A CA 1
ATOM 730 C C . GLU A 1 91 ? 6.879 5.231 4.157 1.00 81.88 91 GLU A C 1
ATOM 732 O O . GLU A 1 91 ? 7.101 5.377 2.952 1.00 81.88 91 GLU A O 1
ATOM 737 N N . ARG A 1 92 ? 7.530 4.328 4.899 1.00 82.06 92 ARG A N 1
ATOM 738 C CA . ARG A 1 92 ? 8.572 3.437 4.360 1.00 82.06 92 ARG A CA 1
ATOM 739 C C . ARG A 1 92 ? 8.048 2.601 3.198 1.00 82.06 92 ARG A C 1
ATOM 741 O O . ARG A 1 92 ? 8.690 2.514 2.153 1.00 82.06 92 ARG A O 1
ATOM 748 N N . LEU A 1 93 ? 6.844 2.044 3.328 1.00 82.88 93 LEU A N 1
ATOM 749 C CA . LEU A 1 93 ? 6.194 1.299 2.252 1.00 82.88 93 LEU A CA 1
ATOM 750 C C . LEU A 1 93 ? 5.978 2.157 0.995 1.00 82.88 93 LEU A C 1
ATOM 752 O O . LEU A 1 93 ? 6.247 1.693 -0.113 1.00 82.88 93 LEU A O 1
ATOM 756 N N . ASN A 1 94 ? 5.532 3.405 1.148 1.00 81.56 94 ASN A N 1
ATOM 757 C CA . ASN A 1 94 ? 5.343 4.328 0.026 1.00 81.56 94 ASN A CA 1
ATOM 758 C C . ASN A 1 94 ? 6.670 4.692 -0.656 1.00 81.56 94 ASN A C 1
ATOM 760 O O . ASN A 1 94 ? 6.721 4.776 -1.888 1.00 81.56 94 ASN A O 1
ATOM 764 N N . MET A 1 95 ? 7.751 4.852 0.113 1.00 79.69 95 MET A N 1
ATOM 765 C CA . MET A 1 95 ? 9.094 5.055 -0.443 1.00 79.69 95 MET A CA 1
ATOM 766 C C . MET A 1 95 ? 9.516 3.851 -1.296 1.00 79.69 95 MET A C 1
ATOM 768 O O . MET A 1 95 ? 9.884 4.023 -2.461 1.00 79.69 95 MET A O 1
ATOM 772 N N . PHE A 1 96 ? 9.363 2.627 -0.778 1.00 75.81 96 PHE A N 1
ATOM 773 C CA . PHE A 1 96 ? 9.670 1.407 -1.531 1.00 75.81 96 PHE A CA 1
ATOM 774 C C . PHE A 1 96 ? 8.759 1.212 -2.759 1.00 75.81 96 PHE A C 1
ATOM 776 O O . PHE A 1 96 ? 9.236 0.788 -3.811 1.00 75.81 96 PHE A O 1
ATOM 783 N N . GLN A 1 97 ? 7.466 1.558 -2.696 1.00 78.12 97 GLN A N 1
ATOM 784 C CA . GLN A 1 97 ? 6.591 1.515 -3.879 1.00 78.12 97 GLN A CA 1
ATOM 785 C C . GLN A 1 97 ? 7.020 2.516 -4.955 1.00 78.12 97 GLN A C 1
ATOM 787 O O . GLN A 1 97 ? 6.993 2.194 -6.146 1.00 78.12 97 GLN A O 1
ATOM 792 N N . SER A 1 98 ? 7.430 3.717 -4.547 1.00 77.69 98 SER A N 1
ATOM 793 C CA . SER A 1 98 ? 7.929 4.750 -5.458 1.00 77.69 98 SER A CA 1
ATOM 794 C C . SER A 1 98 ? 9.214 4.290 -6.143 1.00 77.69 98 SER A C 1
ATOM 796 O O . SER A 1 98 ? 9.356 4.441 -7.357 1.00 77.69 98 SER A O 1
ATOM 798 N N . PHE A 1 99 ? 10.101 3.629 -5.395 1.00 73.19 99 PHE A N 1
ATOM 799 C CA . PHE A 1 99 ? 11.293 2.984 -5.934 1.00 73.19 99 PHE A CA 1
ATOM 800 C C . PHE A 1 99 ? 10.952 1.881 -6.948 1.00 73.19 99 PHE A C 1
ATOM 802 O O . PHE A 1 99 ? 11.433 1.923 -8.080 1.00 73.19 99 PHE A O 1
ATOM 809 N N . LEU A 1 100 ? 10.067 0.938 -6.598 1.00 69.44 100 LEU A N 1
ATOM 810 C CA . LEU A 1 100 ? 9.632 -0.129 -7.510 1.00 69.44 100 LEU A CA 1
ATOM 811 C C . LEU A 1 100 ? 8.960 0.422 -8.774 1.00 69.44 100 LEU A C 1
ATOM 813 O O . LEU A 1 100 ? 9.126 -0.135 -9.859 1.00 69.44 100 LEU A O 1
ATOM 817 N N . THR A 1 101 ? 8.208 1.515 -8.650 1.00 71.31 101 THR A N 1
ATOM 818 C CA . THR A 1 101 ? 7.565 2.191 -9.784 1.00 71.31 101 THR A CA 1
ATOM 819 C C . THR A 1 101 ? 8.603 2.852 -10.683 1.00 71.31 101 THR A C 1
ATOM 821 O O . THR A 1 101 ? 8.554 2.668 -11.895 1.00 71.31 101 THR A O 1
ATOM 824 N N . ASN A 1 102 ? 9.583 3.551 -10.107 1.00 69.12 102 ASN A N 1
ATOM 825 C CA . ASN A 1 102 ? 10.690 4.148 -10.852 1.00 69.12 102 ASN A CA 1
ATOM 826 C C . ASN A 1 102 ? 11.514 3.069 -11.581 1.00 69.12 102 ASN A C 1
ATOM 828 O O . ASN A 1 102 ? 11.756 3.165 -12.783 1.00 69.12 102 ASN A O 1
ATOM 832 N N . CYS A 1 103 ? 11.848 1.975 -10.893 1.00 64.31 103 CYS A N 1
ATOM 833 C CA . CYS A 1 103 ? 12.495 0.812 -11.499 1.00 64.31 103 CYS A CA 1
ATOM 834 C C . CYS A 1 103 ? 11.649 0.238 -12.652 1.00 64.31 103 CYS A C 1
ATOM 836 O O . CYS A 1 103 ? 12.154 0.034 -13.756 1.00 64.31 103 CYS A O 1
ATOM 838 N N . GLY A 1 104 ? 10.337 0.078 -12.447 1.00 61.38 104 GLY A N 1
ATOM 839 C CA . GLY A 1 104 ? 9.399 -0.397 -13.465 1.00 61.38 104 GLY A CA 1
ATOM 840 C C . GLY A 1 104 ? 9.247 0.522 -14.682 1.00 61.38 104 GLY A C 1
ATOM 841 O O . GLY A 1 104 ? 8.984 0.015 -15.764 1.00 61.38 104 GLY A O 1
ATOM 842 N N . VAL A 1 105 ? 9.440 1.839 -14.543 1.00 60.75 105 VAL A N 1
ATOM 843 C CA . VAL A 1 105 ? 9.438 2.809 -15.659 1.00 60.75 105 VAL A CA 1
ATOM 844 C C . VAL A 1 105 ? 10.757 2.783 -16.434 1.00 60.75 105 VAL A C 1
ATOM 846 O O . VAL A 1 105 ? 10.757 2.906 -17.658 1.00 60.75 105 VAL A O 1
ATOM 849 N N . ASN A 1 106 ? 11.882 2.567 -15.751 1.00 61.97 106 ASN A N 1
ATOM 850 C CA . ASN A 1 106 ? 13.184 2.432 -16.407 1.00 61.97 106 ASN A CA 1
ATOM 851 C C . ASN A 1 106 ? 13.352 1.068 -17.100 1.00 61.97 106 ASN A C 1
ATOM 853 O O . ASN A 1 106 ? 14.039 0.982 -18.113 1.00 61.97 106 ASN A O 1
ATOM 857 N N . THR A 1 107 ? 12.670 0.023 -16.620 1.00 58.94 107 THR A N 1
ATOM 858 C CA . THR A 1 107 ? 12.717 -1.336 -17.188 1.00 58.94 107 THR A CA 1
ATOM 859 C C . THR A 1 107 ? 12.323 -1.417 -18.677 1.00 58.94 107 THR A C 1
ATOM 861 O O . THR A 1 107 ? 13.092 -2.009 -19.427 1.00 58.94 107 THR A O 1
ATOM 864 N N . PRO A 1 108 ? 11.195 -0.854 -19.168 1.00 59.69 108 PRO A N 1
ATOM 865 C CA . PRO A 1 108 ? 10.830 -0.912 -20.587 1.00 59.69 108 PRO A CA 1
ATOM 866 C C . PRO A 1 108 ? 11.811 -0.142 -21.473 1.00 59.69 108 PRO A C 1
ATOM 868 O O . PRO A 1 108 ? 12.182 -0.642 -22.527 1.00 59.69 108 PRO A O 1
ATOM 871 N N . LEU A 1 109 ? 12.306 1.015 -21.021 1.00 64.19 109 LEU A N 1
ATOM 872 C CA . LEU A 1 109 ? 13.327 1.778 -21.746 1.00 64.19 109 LEU A CA 1
ATOM 87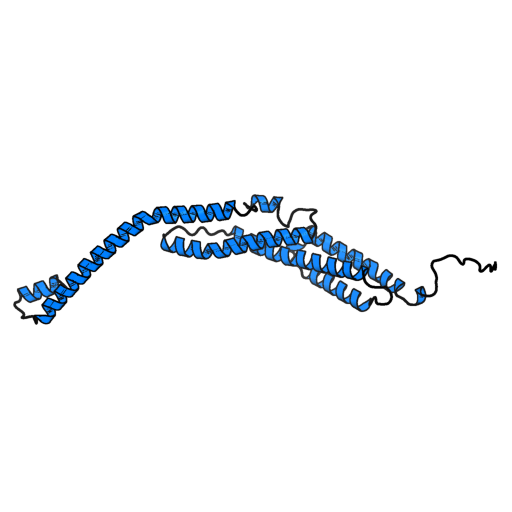3 C C . LEU A 1 109 ? 14.637 0.985 -21.853 1.00 64.19 109 LEU A C 1
ATOM 875 O O . LEU A 1 109 ? 15.237 0.903 -22.922 1.00 64.19 109 LEU A O 1
ATOM 879 N N . THR A 1 110 ? 15.065 0.358 -20.757 1.00 60.06 110 THR A N 1
ATOM 880 C CA . THR A 1 110 ? 16.220 -0.544 -20.741 1.00 60.06 110 THR A CA 1
ATOM 881 C C . THR A 1 110 ? 15.976 -1.780 -21.612 1.00 60.06 110 THR A C 1
ATOM 883 O O . THR A 1 110 ? 16.883 -2.204 -22.319 1.00 60.06 110 THR A O 1
ATOM 886 N N . LEU A 1 111 ? 14.764 -2.341 -21.628 1.00 63.75 111 LEU A N 1
ATOM 887 C CA . LEU A 1 111 ? 14.394 -3.500 -22.443 1.00 63.75 111 LEU A CA 1
ATOM 888 C C . LEU A 1 111 ? 14.431 -3.185 -23.942 1.00 63.75 111 LEU A C 1
ATOM 890 O O . LEU A 1 111 ? 15.006 -3.953 -24.708 1.00 63.75 111 LEU A O 1
ATOM 894 N N . GLU A 1 112 ? 13.862 -2.056 -24.363 1.00 63.84 112 GLU A N 1
ATOM 895 C CA . GLU A 1 112 ? 13.892 -1.592 -25.755 1.00 63.84 112 GLU A CA 1
ATOM 896 C C . GLU A 1 112 ? 15.329 -1.360 -26.227 1.00 63.84 112 GLU A C 1
ATOM 898 O O . GLU A 1 112 ? 15.723 -1.780 -27.319 1.00 63.84 112 GLU A O 1
ATOM 903 N N . VAL A 1 113 ? 16.151 -0.753 -25.371 1.00 65.50 113 VAL A N 1
ATOM 904 C CA . VAL A 1 113 ? 17.565 -0.516 -25.657 1.00 65.50 113 VAL A CA 1
ATOM 905 C C . VAL A 1 113 ? 18.367 -1.822 -25.671 1.00 65.50 113 VAL A C 1
ATOM 907 O O . VAL A 1 113 ? 19.186 -2.017 -26.569 1.00 65.50 113 VAL A O 1
ATOM 910 N N . ASN A 1 114 ? 18.109 -2.747 -24.746 1.00 62.50 114 ASN A N 1
ATOM 911 C CA . ASN A 1 114 ? 18.740 -4.067 -24.712 1.00 62.50 114 ASN A CA 1
ATOM 912 C C . ASN A 1 114 ? 18.328 -4.923 -25.913 1.00 62.50 114 ASN A C 1
ATOM 914 O O . ASN A 1 114 ? 19.184 -5.581 -26.496 1.00 62.50 114 ASN A O 1
ATOM 918 N N . SER A 1 115 ? 17.069 -4.850 -26.354 1.00 63.12 115 SER A N 1
ATOM 919 C CA . SER A 1 115 ? 16.597 -5.495 -27.584 1.00 63.12 115 SER A CA 1
ATOM 920 C C . SER A 1 115 ? 17.277 -4.908 -28.821 1.00 63.12 115 SER A C 1
ATOM 922 O O . SER A 1 115 ? 17.659 -5.650 -29.722 1.00 63.12 115 SER A O 1
ATOM 924 N N . CYS A 1 116 ? 17.464 -3.588 -28.865 1.00 68.75 116 CYS A N 1
ATOM 925 C CA . CYS A 1 116 ? 18.173 -2.913 -29.952 1.00 68.75 116 CYS A CA 1
ATOM 926 C C . CYS A 1 116 ? 19.678 -3.254 -29.967 1.00 68.75 116 CYS A C 1
ATOM 928 O O . CYS A 1 116 ? 20.295 -3.339 -31.027 1.00 68.75 116 CYS A O 1
ATOM 930 N N . LEU A 1 117 ? 20.275 -3.494 -28.794 1.00 68.69 117 LEU A N 1
ATOM 931 C CA . LEU A 1 117 ? 21.700 -3.804 -28.629 1.00 68.69 117 LEU A CA 1
ATOM 932 C C . LEU A 1 117 ? 22.015 -5.305 -28.503 1.00 68.69 117 LEU A C 1
ATOM 934 O O . LEU A 1 117 ? 23.187 -5.647 -28.320 1.00 68.69 117 LEU A O 1
ATOM 938 N N . VAL A 1 118 ? 21.002 -6.173 -28.610 1.00 66.56 118 VAL A N 1
ATOM 939 C CA . VAL A 1 118 ? 21.080 -7.635 -28.417 1.00 66.56 118 VAL A CA 1
ATOM 940 C C . VAL A 1 118 ? 21.793 -7.996 -27.104 1.00 66.56 118 VAL A C 1
ATOM 942 O O . VAL A 1 118 ? 22.674 -8.852 -27.048 1.00 66.56 118 VAL A O 1
ATOM 945 N N . LEU A 1 119 ? 21.454 -7.287 -26.029 1.00 64.56 119 LEU A N 1
ATOM 946 C CA . LEU A 1 119 ? 21.900 -7.605 -24.676 1.00 64.56 119 LEU A CA 1
ATOM 947 C C . LEU A 1 119 ? 20.870 -8.531 -24.025 1.00 64.56 119 LEU A C 1
ATOM 949 O O . LEU A 1 119 ? 19.666 -8.355 -24.207 1.00 64.56 119 LEU A O 1
ATOM 953 N N . THR A 1 120 ? 21.341 -9.539 -23.289 1.00 55.16 120 THR A N 1
ATOM 954 C CA . THR A 1 120 ? 20.465 -10.489 -22.595 1.00 55.16 120 THR A CA 1
ATOM 955 C C . THR A 1 120 ? 19.592 -9.745 -21.595 1.00 55.16 120 THR A C 1
ATOM 957 O O . THR A 1 120 ? 20.100 -9.041 -20.724 1.00 55.16 120 THR A O 1
ATOM 960 N N . VAL A 1 121 ? 18.279 -9.905 -21.729 1.00 55.81 121 VAL A N 1
ATOM 961 C CA . VAL A 1 121 ? 17.298 -9.361 -20.794 1.00 55.81 121 VAL A CA 1
ATOM 962 C C . VAL A 1 121 ? 17.429 -10.124 -19.481 1.00 55.81 121 VAL A C 1
ATOM 964 O O . VAL A 1 121 ? 17.087 -11.301 -19.410 1.00 55.81 121 VAL A O 1
ATOM 967 N N . THR A 1 122 ? 17.962 -9.474 -18.451 1.00 56.66 122 THR A N 1
ATOM 968 C CA . THR A 1 122 ? 18.000 -10.044 -17.102 1.00 56.66 122 THR A CA 1
ATOM 969 C C . THR A 1 122 ? 16.607 -9.924 -16.492 1.00 56.66 122 THR A C 1
ATOM 971 O O . THR A 1 122 ? 16.161 -8.829 -16.154 1.00 56.66 122 THR A O 1
ATOM 974 N N . GLU A 1 123 ? 15.890 -11.039 -16.382 1.00 52.97 123 GLU A N 1
ATOM 975 C CA . GLU A 1 123 ? 14.618 -11.089 -15.662 1.00 52.97 123 GLU A CA 1
ATOM 976 C C . GLU A 1 123 ? 14.874 -11.168 -14.150 1.00 52.97 123 GLU A C 1
ATOM 978 O O . GLU A 1 123 ? 15.667 -11.986 -13.688 1.00 52.97 123 GLU A O 1
ATOM 983 N N . TYR A 1 124 ? 14.184 -10.329 -13.370 1.00 58.22 124 TYR A N 1
ATOM 984 C CA . TYR A 1 124 ? 14.279 -10.302 -11.906 1.00 58.22 124 TYR A CA 1
ATOM 985 C C . TYR A 1 124 ? 13.004 -10.893 -11.274 1.00 58.22 124 TYR A C 1
ATOM 987 O O . TYR A 1 124 ? 12.077 -10.148 -10.945 1.00 58.22 124 TYR A O 1
ATOM 995 N N . PRO A 1 125 ? 12.906 -12.225 -11.088 1.00 62.41 125 PRO A N 1
ATOM 996 C CA . PRO A 1 125 ? 11.715 -12.865 -10.518 1.00 62.41 125 PRO A CA 1
ATOM 997 C C . PRO A 1 125 ? 11.446 -12.451 -9.061 1.00 62.41 125 PRO A C 1
ATOM 999 O O . PRO A 1 125 ? 10.289 -12.394 -8.636 1.00 62.41 125 PRO A O 1
ATOM 1002 N N . GLU A 1 126 ? 12.487 -12.095 -8.305 1.00 59.97 126 GLU A N 1
ATOM 1003 C CA . GLU A 1 126 ? 12.365 -11.610 -6.923 1.00 59.97 126 GLU A CA 1
ATOM 1004 C C . GLU A 1 126 ? 11.610 -10.274 -6.839 1.00 59.97 126 GLU A C 1
ATOM 1006 O O . GLU A 1 126 ? 10.792 -10.078 -5.941 1.00 59.97 126 GLU A O 1
ATOM 1011 N N . LEU A 1 127 ? 11.752 -9.411 -7.853 1.00 66.44 127 LEU A N 1
ATOM 1012 C CA . LEU A 1 127 ? 11.025 -8.142 -7.959 1.00 66.44 127 LEU A CA 1
ATOM 1013 C C . LEU A 1 127 ? 9.507 -8.351 -7.990 1.00 66.44 127 LEU A C 1
ATOM 1015 O O . LEU A 1 127 ? 8.744 -7.627 -7.346 1.00 66.44 127 LEU A O 1
ATOM 1019 N N . ALA A 1 128 ? 9.058 -9.371 -8.721 1.00 69.06 128 ALA A N 1
ATOM 1020 C CA . ALA A 1 128 ? 7.643 -9.698 -8.831 1.00 69.06 128 ALA A CA 1
ATOM 1021 C C . ALA A 1 128 ? 7.073 -10.249 -7.515 1.00 69.06 128 ALA A C 1
ATOM 1023 O O . ALA A 1 128 ? 5.913 -9.971 -7.191 1.00 69.06 128 ALA A O 1
ATOM 1024 N N . ARG A 1 129 ? 7.871 -11.008 -6.749 1.00 73.44 129 ARG A N 1
ATOM 1025 C CA . ARG A 1 129 ? 7.483 -11.504 -5.419 1.00 73.44 129 ARG A CA 1
ATOM 1026 C C . ARG A 1 129 ? 7.289 -10.337 -4.456 1.00 73.44 129 ARG A C 1
ATOM 1028 O O . ARG A 1 129 ? 6.205 -10.191 -3.892 1.00 73.44 129 ARG A O 1
ATOM 1035 N N . THR A 1 130 ? 8.282 -9.464 -4.362 1.00 72.50 130 THR A N 1
ATOM 1036 C CA . THR A 1 130 ? 8.277 -8.342 -3.419 1.00 72.50 130 THR A CA 1
ATOM 1037 C C . THR A 1 130 ? 7.209 -7.311 -3.763 1.00 72.50 130 THR A C 1
ATOM 1039 O O . THR A 1 130 ? 6.529 -6.805 -2.878 1.00 72.50 130 THR A O 1
ATOM 1042 N N . LYS A 1 131 ? 6.921 -7.081 -5.051 1.00 75.75 131 LYS A N 1
ATOM 1043 C CA . LYS A 1 131 ? 5.788 -6.236 -5.462 1.00 75.75 131 LYS A CA 1
ATOM 1044 C C . LYS A 1 131 ? 4.437 -6.767 -4.964 1.00 75.75 131 LYS A C 1
ATOM 1046 O O . LYS A 1 131 ? 3.580 -5.981 -4.559 1.00 75.75 131 LYS A O 1
ATOM 1051 N N . LYS A 1 132 ? 4.222 -8.089 -4.995 1.00 80.81 132 LYS A N 1
ATOM 1052 C CA . LYS A 1 132 ? 2.998 -8.700 -4.444 1.00 80.81 132 LYS A CA 1
ATOM 1053 C C . LYS A 1 132 ? 2.945 -8.547 -2.928 1.00 80.81 132 LYS A C 1
ATOM 1055 O O . LYS A 1 132 ? 1.888 -8.218 -2.398 1.00 80.81 132 LYS A O 1
ATOM 1060 N N . GLU A 1 133 ? 4.073 -8.760 -2.261 1.00 80.12 133 GLU A N 1
ATOM 1061 C CA . GLU A 1 133 ? 4.208 -8.616 -0.813 1.00 80.12 133 GLU A CA 1
ATOM 1062 C C . GLU A 1 133 ? 3.913 -7.183 -0.352 1.00 80.12 133 GLU A C 1
ATOM 1064 O O . GLU A 1 133 ? 3.044 -6.984 0.498 1.00 80.12 133 GLU A O 1
ATOM 1069 N N . LEU A 1 134 ? 4.501 -6.172 -1.003 1.00 81.19 134 LEU A N 1
ATOM 1070 C CA . LEU A 1 134 ? 4.195 -4.760 -0.748 1.00 81.19 134 LEU A CA 1
ATOM 1071 C C . LEU A 1 134 ? 2.718 -4.426 -0.962 1.00 81.19 134 LEU A C 1
ATOM 1073 O O . LEU A 1 134 ? 2.146 -3.645 -0.204 1.00 81.19 134 LEU A O 1
ATOM 1077 N N . GLY A 1 135 ? 2.071 -5.017 -1.968 1.00 83.62 135 GLY A N 1
ATOM 1078 C CA . GLY A 1 135 ? 0.635 -4.833 -2.184 1.00 83.62 135 GLY A CA 1
ATOM 1079 C C . GLY A 1 135 ? -0.228 -5.404 -1.051 1.00 83.62 135 GLY A C 1
ATOM 1080 O O . GLY A 1 135 ? -1.323 -4.901 -0.790 1.00 83.62 135 GLY A O 1
ATOM 1081 N N . LEU A 1 136 ? 0.246 -6.444 -0.360 1.00 84.56 136 LEU A N 1
ATOM 1082 C CA . LEU A 1 136 ? -0.407 -6.985 0.832 1.00 84.56 136 LEU A CA 1
ATOM 1083 C C . LEU A 1 136 ? -0.148 -6.094 2.057 1.00 84.56 136 LEU A C 1
ATOM 1085 O O . LEU A 1 136 ? -1.105 -5.750 2.754 1.00 84.56 136 LEU A O 1
ATOM 1089 N N . LEU A 1 137 ? 1.102 -5.665 2.267 1.00 83.88 137 LEU A N 1
ATOM 1090 C CA . LEU A 1 137 ? 1.497 -4.725 3.327 1.00 83.88 137 LEU A CA 1
ATOM 1091 C C . LEU A 1 137 ? 0.694 -3.418 3.254 1.00 83.88 137 LEU A C 1
ATOM 1093 O O . LEU A 1 137 ? 0.199 -2.942 4.272 1.00 83.88 137 LEU A O 1
ATOM 1097 N N . GLN A 1 138 ? 0.483 -2.877 2.051 1.00 86.00 138 GLN A N 1
ATOM 1098 C CA . GLN A 1 138 ? -0.288 -1.648 1.849 1.00 86.00 138 GLN A CA 1
ATOM 1099 C C . GLN A 1 138 ? -1.723 -1.766 2.375 1.00 86.00 138 GLN A C 1
ATOM 1101 O O . GLN A 1 138 ? -2.243 -0.842 2.996 1.00 86.00 138 GLN A O 1
ATOM 1106 N N . LYS A 1 139 ? -2.370 -2.915 2.153 1.00 85.81 139 LYS A N 1
ATOM 1107 C CA . LYS A 1 139 ? -3.729 -3.164 2.654 1.00 85.81 139 LYS A CA 1
ATOM 1108 C C . LYS A 1 139 ? -3.755 -3.282 4.175 1.00 85.81 139 LYS A C 1
ATOM 1110 O O . LYS A 1 139 ? -4.711 -2.821 4.791 1.00 85.81 139 LYS A O 1
ATOM 1115 N N . LEU A 1 140 ? -2.725 -3.892 4.763 1.00 87.44 140 LEU A N 1
ATOM 1116 C CA . LEU A 1 140 ? -2.608 -4.046 6.210 1.00 87.44 140 LEU A CA 1
ATOM 1117 C C . LEU A 1 140 ? -2.419 -2.691 6.898 1.00 87.44 140 LEU A C 1
ATOM 1119 O O . LEU A 1 140 ? -3.241 -2.322 7.731 1.00 87.44 140 LEU A O 1
ATOM 1123 N N . TYR A 1 141 ? -1.378 -1.942 6.528 1.00 86.38 141 TYR A N 1
ATOM 1124 C CA . TYR A 1 141 ? -1.079 -0.651 7.153 1.00 86.38 141 TYR A CA 1
ATOM 1125 C C . TYR A 1 141 ? -2.128 0.412 6.823 1.00 86.38 141 TYR A C 1
ATOM 1127 O O . TYR A 1 141 ? -2.456 1.220 7.686 1.00 86.38 141 TYR A O 1
ATOM 1135 N N . GLY A 1 142 ? -2.742 0.360 5.636 1.00 87.31 142 GLY A N 1
ATOM 1136 C CA . GLY A 1 142 ? -3.887 1.210 5.309 1.00 87.31 142 GLY A CA 1
ATOM 1137 C C . GLY A 1 142 ? -5.089 0.965 6.227 1.00 87.31 142 GLY A C 1
ATOM 1138 O O . GLY A 1 142 ? -5.697 1.919 6.706 1.00 87.31 142 GLY A O 1
ATOM 1139 N N . LEU A 1 143 ? -5.410 -0.302 6.528 1.00 88.00 143 LEU A N 1
ATOM 1140 C CA . LEU A 1 143 ? -6.454 -0.627 7.504 1.00 88.00 143 LEU A CA 1
ATOM 1141 C C . LEU A 1 143 ? -6.042 -0.223 8.923 1.00 88.00 143 LEU A C 1
ATOM 1143 O O . LEU A 1 143 ? -6.874 0.286 9.665 1.00 88.00 143 LEU A O 1
ATOM 1147 N N . TYR A 1 144 ? -4.777 -0.431 9.292 1.00 88.00 144 TYR A N 1
ATOM 1148 C CA . TYR A 1 144 ? -4.268 -0.065 10.611 1.00 88.00 144 TYR A CA 1
ATOM 1149 C C . TYR A 1 144 ? -4.417 1.442 10.850 1.00 88.00 144 TYR A C 1
ATOM 1151 O O . TYR A 1 144 ? -5.026 1.840 11.842 1.00 88.00 144 TYR A O 1
ATOM 1159 N N . ASN A 1 145 ? -3.943 2.274 9.923 1.00 88.00 145 ASN A N 1
ATOM 1160 C CA . ASN A 1 145 ? -4.073 3.727 10.031 1.00 88.00 145 ASN A CA 1
ATOM 1161 C C . ASN A 1 145 ? -5.546 4.151 10.109 1.00 88.00 145 ASN A C 1
ATOM 1163 O O . ASN A 1 145 ? -5.901 4.896 11.011 1.00 88.00 145 ASN A O 1
ATOM 1167 N N . ALA A 1 146 ? -6.430 3.574 9.285 1.00 88.19 146 ALA A N 1
ATOM 1168 C CA . ALA A 1 146 ? -7.864 3.865 9.358 1.00 88.19 146 ALA A CA 1
ATOM 1169 C C . ALA A 1 146 ? -8.493 3.513 10.722 1.00 88.19 146 ALA A C 1
ATOM 1171 O O . ALA A 1 146 ? -9.361 4.238 11.202 1.00 88.19 146 ALA A O 1
ATOM 1172 N N . VAL A 1 147 ? -8.059 2.415 11.353 1.00 87.56 147 VAL A N 1
ATOM 1173 C CA . VAL A 1 147 ? -8.506 2.040 12.704 1.00 87.56 147 VAL A CA 1
ATOM 1174 C C . VAL A 1 147 ? -7.975 3.020 13.744 1.00 87.56 147 VAL A C 1
ATOM 1176 O O . VAL A 1 147 ? -8.735 3.423 14.617 1.00 87.56 147 VAL A O 1
ATOM 1179 N N . ILE A 1 148 ? -6.701 3.418 13.660 1.00 85.88 148 ILE A N 1
ATOM 1180 C CA . ILE A 1 148 ? -6.127 4.422 14.567 1.00 85.88 148 ILE A CA 1
ATOM 1181 C C . ILE A 1 148 ? -6.867 5.751 14.433 1.00 85.88 148 ILE A C 1
ATOM 1183 O O . ILE A 1 148 ? -7.248 6.319 15.450 1.00 85.88 148 ILE A O 1
ATOM 1187 N N . ASP A 1 149 ? -7.091 6.224 13.210 1.00 87.62 149 ASP A N 1
ATOM 1188 C CA . ASP A 1 149 ? -7.749 7.504 12.951 1.00 87.62 149 ASP A CA 1
ATOM 1189 C C . ASP A 1 149 ? -9.209 7.487 13.413 1.00 87.62 149 ASP A C 1
ATOM 1191 O O . ASP A 1 149 ? -9.661 8.440 14.042 1.00 87.62 149 ASP A O 1
ATOM 1195 N N . GLY A 1 150 ? -9.935 6.388 13.171 1.00 85.56 150 GLY A N 1
ATOM 1196 C CA . GLY A 1 150 ? -11.306 6.219 13.660 1.00 85.56 150 GLY A CA 1
ATOM 1197 C C . GLY A 1 150 ? -11.377 6.216 15.187 1.00 85.56 150 GLY A C 1
ATOM 1198 O O . GLY A 1 150 ? -12.139 6.975 15.779 1.00 85.56 150 GLY A O 1
ATOM 1199 N N . VAL A 1 151 ? -10.516 5.423 15.829 1.00 83.19 151 VAL A N 1
ATOM 1200 C CA . VAL A 1 151 ? -10.398 5.351 17.291 1.00 83.19 151 VAL A CA 1
ATOM 1201 C C . VAL A 1 151 ? -10.034 6.703 17.902 1.00 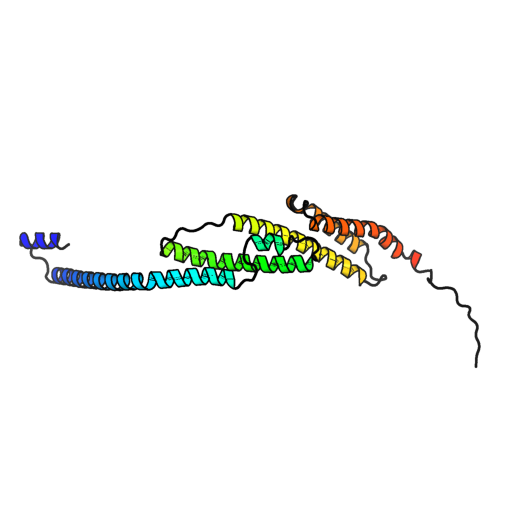83.19 151 VAL A C 1
ATOM 1203 O O . VAL A 1 151 ? -10.661 7.125 18.870 1.00 83.19 151 VAL A O 1
ATOM 1206 N N . ASN A 1 152 ? -9.023 7.376 17.349 1.00 84.69 152 ASN A N 1
ATOM 1207 C CA . ASN A 1 152 ? -8.586 8.684 17.822 1.00 84.69 152 ASN A CA 1
ATOM 1208 C C . ASN A 1 152 ? -9.705 9.714 17.660 1.00 84.69 152 ASN A C 1
ATOM 1210 O O . ASN A 1 152 ? -9.970 10.471 18.588 1.00 84.69 152 ASN A O 1
ATOM 1214 N N . GLY A 1 153 ? -10.422 9.659 16.536 1.00 83.31 153 GLY A N 1
ATOM 1215 C CA . GLY A 1 153 ? -11.590 10.490 16.289 1.00 83.31 153 GLY A CA 1
ATOM 1216 C C . GLY A 1 153 ? -12.683 10.319 17.343 1.00 83.31 153 GLY A C 1
ATOM 1217 O O . GLY A 1 153 ? -13.312 11.306 17.700 1.00 83.31 153 GLY A O 1
ATOM 1218 N N . TYR A 1 154 ? -12.889 9.117 17.897 1.00 80.56 154 TYR A N 1
ATOM 1219 C CA . TYR A 1 154 ? -13.889 8.909 18.954 1.00 80.56 154 TYR A CA 1
ATOM 1220 C C . TYR A 1 154 ? -13.540 9.609 20.272 1.00 80.56 154 TYR A C 1
ATOM 1222 O O . TYR A 1 154 ? -14.453 10.016 20.988 1.00 80.56 154 TYR A O 1
ATOM 1230 N N . TYR A 1 155 ? -12.253 9.777 20.596 1.00 76.19 155 TYR A N 1
ATOM 1231 C CA . TYR A 1 155 ? -11.839 10.481 21.816 1.00 76.19 155 TYR A CA 1
ATOM 1232 C C . TYR A 1 155 ? -12.115 11.990 21.763 1.00 76.19 155 TYR A C 1
ATOM 1234 O O . TYR A 1 155 ? -12.286 12.607 22.814 1.00 76.19 155 TYR A O 1
ATOM 1242 N N . ASP A 1 156 ? -12.202 12.565 20.562 1.00 78.06 156 ASP A N 1
ATOM 1243 C CA . ASP A 1 156 ? -12.453 13.994 20.354 1.00 78.06 156 ASP A CA 1
ATOM 1244 C C . ASP A 1 156 ? -13.954 14.347 20.322 1.00 78.06 156 ASP A C 1
ATOM 1246 O O . ASP A 1 156 ? -14.319 15.527 20.344 1.00 78.06 156 ASP A O 1
ATOM 1250 N N . ILE A 1 157 ? -14.849 13.349 20.287 1.00 78.94 157 ILE A N 1
ATOM 1251 C CA . ILE A 1 157 ? -16.301 13.573 20.255 1.00 78.94 157 ILE A CA 1
ATOM 1252 C C . ILE A 1 157 ? -16.809 13.906 21.661 1.00 78.94 157 ILE A C 1
ATOM 1254 O O . ILE A 1 157 ? -16.570 13.192 22.636 1.00 78.94 157 ILE A O 1
ATOM 1258 N N . LEU A 1 158 ? -17.587 14.986 21.767 1.00 75.50 158 LEU A N 1
ATOM 1259 C CA . LEU A 1 158 ? -18.249 15.363 23.011 1.00 75.50 158 LEU A CA 1
ATOM 1260 C C . LEU A 1 158 ? -19.282 14.293 23.406 1.00 75.50 158 LEU A C 1
ATOM 1262 O O . LEU A 1 158 ? -20.145 13.960 22.602 1.00 75.50 158 LEU A O 1
ATOM 1266 N N . TRP A 1 159 ? -19.284 13.826 24.661 1.00 70.88 159 TRP A N 1
ATOM 1267 C CA . TRP A 1 159 ? -20.183 12.761 25.166 1.00 70.88 159 TRP A CA 1
ATOM 1268 C C . TRP A 1 159 ? -21.678 12.929 24.843 1.00 70.88 159 TRP A C 1
ATOM 1270 O O . TRP A 1 159 ? -22.419 11.953 24.807 1.00 70.88 159 TRP A O 1
ATOM 1280 N N . ILE A 1 160 ? -22.141 14.164 24.640 1.00 68.31 160 ILE A N 1
ATOM 1281 C CA . ILE A 1 160 ? -23.542 14.482 24.324 1.00 68.31 160 ILE A CA 1
ATOM 1282 C C . ILE A 1 160 ? -23.883 14.157 22.858 1.00 68.31 160 ILE A C 1
ATOM 1284 O O . ILE A 1 160 ? -25.043 13.895 22.547 1.00 68.31 160 ILE A O 1
ATOM 1288 N N . GLU A 1 161 ? -22.881 14.165 21.983 1.00 73.06 161 GLU A N 1
ATOM 1289 C CA . GLU A 1 161 ? -22.976 13.944 20.536 1.00 73.06 161 GLU A CA 1
ATOM 1290 C C . GLU A 1 161 ? -22.447 12.560 20.121 1.00 73.06 161 GLU A C 1
ATOM 1292 O O . GLU A 1 161 ? -22.450 12.225 18.938 1.00 73.06 161 GLU A O 1
ATOM 1297 N N . VAL A 1 162 ? -22.003 11.744 21.086 1.00 77.69 162 VAL A N 1
ATOM 1298 C CA . VAL A 1 162 ? -21.527 10.380 20.836 1.00 77.69 162 VAL A CA 1
ATOM 1299 C C . VAL A 1 162 ? -22.692 9.497 20.387 1.00 77.69 162 VAL A C 1
ATOM 1301 O O . VAL A 1 162 ? -23.610 9.202 21.154 1.00 77.69 162 VAL A O 1
ATOM 1304 N N . ASP A 1 163 ? -22.619 9.042 19.139 1.00 80.12 163 ASP A N 1
ATOM 1305 C CA . ASP A 1 163 ? -23.516 8.044 18.561 1.00 80.12 163 ASP A CA 1
ATOM 1306 C C . ASP A 1 163 ? -22.889 6.648 18.676 1.00 80.12 163 ASP A C 1
ATOM 1308 O O . ASP A 1 163 ? -21.954 6.292 17.954 1.00 80.12 163 ASP A O 1
ATOM 1312 N N . ILE A 1 164 ? -23.413 5.850 19.604 1.00 80.12 164 ILE A N 1
ATOM 1313 C CA . ILE A 1 164 ? -22.869 4.528 19.919 1.00 80.12 164 ILE A CA 1
ATOM 1314 C C . ILE A 1 164 ? -23.223 3.489 18.851 1.00 80.12 164 ILE A C 1
ATOM 1316 O O . ILE A 1 164 ? -22.422 2.595 18.580 1.00 80.12 164 ILE A O 1
ATOM 1320 N N . GLU A 1 165 ? -24.388 3.605 18.202 1.00 83.00 165 GLU A N 1
ATOM 1321 C CA . GLU A 1 165 ? -24.750 2.698 17.106 1.00 83.00 165 GLU A CA 1
ATOM 1322 C C . GLU A 1 165 ? -23.796 2.884 15.929 1.00 83.00 165 GLU A C 1
ATOM 1324 O O . GLU A 1 165 ? -23.344 1.905 15.327 1.00 83.00 165 GLU A O 1
ATOM 1329 N N . LYS A 1 166 ? -23.435 4.135 15.625 1.00 85.62 166 LYS A N 1
ATOM 1330 C CA . LYS A 1 166 ? -22.445 4.433 14.590 1.00 85.62 166 LYS A CA 1
ATOM 1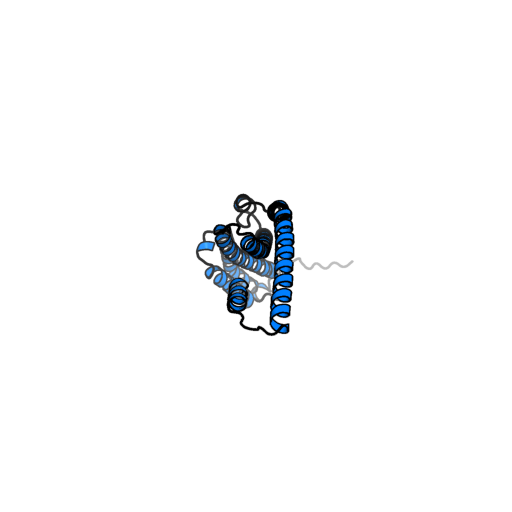331 C C . LYS A 1 166 ? -21.075 3.834 14.923 1.00 85.62 166 LYS A C 1
ATOM 1333 O O . LYS A 1 166 ? -20.496 3.165 14.068 1.00 85.62 166 LYS A O 1
ATOM 1338 N N . ILE A 1 167 ? -20.590 4.015 16.155 1.00 84.62 167 ILE A N 1
ATOM 1339 C CA . ILE A 1 167 ? -19.297 3.467 16.604 1.00 84.62 167 ILE A CA 1
ATOM 1340 C C . ILE A 1 167 ? -19.291 1.932 16.525 1.00 84.62 167 ILE A C 1
ATOM 1342 O O . ILE A 1 167 ? -18.358 1.347 15.976 1.00 84.62 167 ILE A O 1
ATOM 1346 N N . ASN A 1 168 ? -20.352 1.267 16.993 1.00 85.31 168 ASN A N 1
ATOM 1347 C CA . ASN A 1 168 ? -20.472 -0.192 16.915 1.00 85.31 168 ASN A CA 1
ATOM 1348 C C . ASN A 1 168 ? -20.468 -0.700 15.463 1.00 85.31 168 ASN A C 1
ATOM 1350 O O . ASN A 1 168 ? -19.808 -1.695 15.154 1.00 85.31 168 ASN A O 1
ATOM 1354 N N . ASN A 1 169 ? -21.168 -0.015 14.554 1.00 88.88 169 ASN A N 1
ATOM 1355 C CA . ASN A 1 169 ? -21.181 -0.371 13.135 1.00 88.88 169 ASN A CA 1
ATOM 1356 C C . ASN A 1 169 ? -19.801 -0.199 12.476 1.00 88.88 169 ASN A C 1
ATOM 1358 O O . ASN A 1 169 ? -19.381 -1.060 11.700 1.00 88.88 169 ASN A O 1
ATOM 1362 N N . GLU A 1 170 ? -19.077 0.877 12.796 1.00 88.19 170 GLU A N 1
ATOM 1363 C CA . GLU A 1 170 ? -17.717 1.108 12.292 1.00 88.19 170 GLU A CA 1
ATOM 1364 C C . GLU A 1 170 ? -16.724 0.064 12.833 1.00 88.19 170 GLU A C 1
ATOM 1366 O O . GLU A 1 170 ? -15.957 -0.514 12.059 1.00 88.19 170 GLU A O 1
ATOM 1371 N N . LEU A 1 171 ? -16.790 -0.271 14.125 1.00 86.19 171 LEU A N 1
ATOM 1372 C CA . LEU A 1 171 ? -15.966 -1.326 14.730 1.00 86.19 171 LEU A CA 1
ATOM 1373 C C . LEU A 1 171 ? -16.241 -2.707 14.123 1.00 86.19 171 LEU A C 1
ATOM 1375 O O . LEU A 1 171 ? -15.300 -3.455 13.833 1.00 86.19 171 LEU A O 1
ATOM 1379 N N . LEU A 1 172 ? -17.509 -3.035 13.859 1.00 88.06 172 LEU A N 1
ATOM 1380 C CA . LEU A 1 172 ? -17.889 -4.254 13.142 1.00 88.06 172 LEU A CA 1
ATOM 1381 C C . LEU A 1 172 ? -17.311 -4.282 11.722 1.00 88.06 172 LEU A C 1
ATOM 1383 O O . LEU A 1 172 ? -16.834 -5.330 11.271 1.00 88.06 172 LEU A O 1
ATOM 1387 N N . ASP A 1 173 ? -17.313 -3.155 11.006 1.00 90.50 173 ASP A N 1
ATOM 1388 C CA . ASP A 1 173 ? -16.700 -3.073 9.678 1.00 90.50 173 ASP A CA 1
ATOM 1389 C C . ASP A 1 173 ? -15.175 -3.257 9.748 1.00 90.50 173 ASP A C 1
ATOM 1391 O O . ASP A 1 173 ? -14.617 -4.059 8.991 1.00 90.50 173 ASP A O 1
ATOM 1395 N N . PHE A 1 174 ? -14.492 -2.623 10.708 1.00 89.50 174 PHE A N 1
ATOM 1396 C CA . PHE A 1 174 ? -13.057 -2.831 10.930 1.00 89.50 174 PHE A CA 1
ATOM 1397 C C . PHE A 1 174 ? -12.724 -4.295 11.235 1.00 89.50 174 PHE A C 1
ATOM 1399 O O . PHE A 1 174 ? -11.801 -4.860 10.635 1.00 89.50 174 PHE A O 1
ATOM 1406 N N . GLN A 1 175 ? -13.514 -4.957 12.085 1.00 87.75 175 GLN A N 1
ATOM 1407 C CA . GLN A 1 175 ? -13.339 -6.375 12.390 1.00 87.75 175 GLN A CA 1
ATOM 1408 C C . GLN A 1 175 ? -13.556 -7.255 11.147 1.00 87.75 175 GLN A C 1
ATOM 1410 O O . GLN A 1 175 ? -12.772 -8.172 10.877 1.00 87.75 175 GLN A O 1
ATOM 1415 N N . ASN A 1 176 ? -14.585 -6.968 10.344 1.00 90.00 176 ASN A N 1
ATOM 1416 C CA . ASN A 1 176 ? -14.871 -7.693 9.106 1.00 90.00 176 ASN A CA 1
ATOM 1417 C C . ASN A 1 176 ? -13.760 -7.522 8.063 1.00 90.00 176 ASN A C 1
ATOM 1419 O O . ASN A 1 176 ? -13.353 -8.501 7.427 1.00 90.00 176 ASN A O 1
ATOM 1423 N N . ARG A 1 177 ? -13.229 -6.306 7.900 1.00 88.44 177 ARG A N 1
ATOM 1424 C CA . ARG A 1 177 ? -12.078 -6.031 7.027 1.00 88.44 177 ARG A CA 1
ATOM 1425 C C . ARG A 1 177 ? -10.829 -6.764 7.507 1.00 88.44 177 ARG A C 1
ATOM 1427 O O . ARG A 1 177 ? -10.167 -7.405 6.694 1.00 88.44 177 ARG A O 1
ATOM 1434 N N . CYS A 1 178 ? -10.568 -6.764 8.815 1.00 86.88 178 CYS A N 1
ATOM 1435 C CA . CYS A 1 178 ? -9.458 -7.500 9.418 1.00 86.88 178 CYS A CA 1
ATOM 1436 C C . CYS A 1 178 ? -9.576 -9.019 9.163 1.00 86.88 178 CYS A C 1
ATOM 1438 O O . CYS A 1 178 ? -8.615 -9.667 8.747 1.00 86.88 178 CYS A O 1
ATOM 1440 N N . ARG A 1 179 ? -10.779 -9.603 9.287 1.00 86.25 179 ARG A N 1
ATOM 1441 C CA . ARG A 1 179 ? -11.021 -11.033 8.993 1.00 86.25 179 ARG A CA 1
ATOM 1442 C C . ARG A 1 179 ? -10.797 -11.405 7.526 1.00 86.25 179 ARG A C 1
ATOM 1444 O O . ARG A 1 179 ? -10.313 -12.513 7.264 1.00 86.25 179 ARG A O 1
ATOM 1451 N N . LYS A 1 180 ? -11.137 -10.501 6.598 1.00 87.88 180 LYS A N 1
ATOM 1452 C CA . LYS A 1 180 ? -10.974 -10.665 5.140 1.00 87.88 180 LYS A CA 1
ATOM 1453 C C . LYS A 1 180 ? -9.514 -10.608 4.675 1.00 87.88 180 LYS A C 1
ATOM 1455 O O . LYS A 1 180 ? -9.247 -10.961 3.526 1.00 87.88 180 LYS A O 1
ATOM 1460 N N . LEU A 1 181 ? -8.573 -10.190 5.525 1.00 85.06 181 LEU A N 1
ATOM 1461 C CA . LEU A 1 181 ? -7.160 -10.167 5.157 1.00 85.06 181 LEU A CA 1
ATOM 1462 C C . LEU A 1 181 ? -6.627 -11.593 4.875 1.00 85.06 181 LEU A C 1
ATOM 1464 O O . LEU A 1 181 ? -6.972 -12.542 5.594 1.00 85.06 181 LEU A O 1
ATOM 1468 N N . PRO A 1 182 ? -5.792 -11.769 3.828 1.00 84.00 182 PRO A N 1
ATOM 1469 C CA . PRO A 1 182 ? -5.185 -13.053 3.477 1.00 84.00 182 PRO A CA 1
ATOM 1470 C C . PRO A 1 182 ? -4.424 -13.708 4.632 1.00 84.00 182 PRO A C 1
ATOM 1472 O O . PRO A 1 182 ? -3.819 -13.023 5.451 1.00 84.00 182 PRO A O 1
ATOM 1475 N N . LYS A 1 183 ? -4.383 -15.049 4.657 1.00 79.50 183 LYS A N 1
ATOM 1476 C CA . LYS A 1 183 ? -3.668 -15.817 5.696 1.00 79.50 183 LYS A CA 1
ATOM 1477 C C . LYS A 1 183 ? -2.189 -15.438 5.822 1.00 79.50 183 LYS A C 1
ATOM 1479 O O . LYS A 1 183 ? -1.709 -15.371 6.941 1.00 79.50 183 LYS A O 1
ATOM 1484 N N . ALA A 1 184 ? -1.525 -15.118 4.709 1.00 77.81 184 ALA A N 1
ATOM 1485 C CA . ALA A 1 184 ? -0.122 -14.696 4.696 1.00 77.81 184 ALA A CA 1
ATOM 1486 C C . ALA A 1 184 ? 0.155 -13.461 5.574 1.00 77.81 184 ALA A C 1
ATOM 1488 O O . ALA A 1 184 ? 1.241 -13.339 6.115 1.00 77.81 184 ALA A O 1
ATOM 1489 N N . LEU A 1 185 ? -0.832 -12.574 5.756 1.00 78.31 185 LEU A N 1
ATOM 1490 C CA . LEU A 1 185 ? -0.707 -11.401 6.628 1.00 78.31 185 LEU A CA 1
ATOM 1491 C C . LEU A 1 185 ? -0.955 -11.722 8.107 1.00 78.31 185 LEU A C 1
ATOM 1493 O O . LEU A 1 185 ? -0.595 -10.930 8.967 1.00 78.31 185 LEU A O 1
ATOM 1497 N N . LYS A 1 186 ? -1.599 -12.853 8.421 1.00 75.94 186 LYS A N 1
ATOM 1498 C CA . LYS A 1 186 ? -2.005 -13.199 9.795 1.00 75.94 186 LYS A CA 1
ATOM 1499 C C . LYS A 1 186 ? -0.847 -13.683 10.658 1.00 75.94 186 LYS A C 1
ATOM 1501 O O . LYS A 1 186 ? -0.947 -13.656 11.878 1.00 75.94 186 LYS A O 1
ATOM 1506 N N . GLU A 1 187 ? 0.230 -14.127 10.025 1.00 77.31 187 GLU A N 1
ATOM 1507 C CA . GLU A 1 187 ? 1.466 -14.523 10.703 1.00 77.31 187 GLU A CA 1
ATOM 1508 C C . GLU A 1 187 ? 2.264 -13.303 11.180 1.00 77.31 187 GLU A C 1
ATOM 1510 O O . GLU A 1 187 ? 3.204 -13.438 11.956 1.00 77.31 187 GLU A O 1
ATOM 1515 N N . TRP A 1 188 ? 1.885 -12.100 10.743 1.00 76.69 188 TRP A N 1
ATOM 1516 C CA . TRP A 1 188 ? 2.662 -10.898 10.994 1.00 76.69 188 TRP A CA 1
ATOM 1517 C C . TRP A 1 188 ? 2.277 -10.234 12.308 1.00 76.69 188 TRP A C 1
ATOM 1519 O O . TRP A 1 188 ? 1.103 -10.133 12.673 1.00 76.69 188 TRP A O 1
ATOM 1529 N N . GLN A 1 189 ? 3.282 -9.698 12.998 1.00 79.81 189 GLN A N 1
ATOM 1530 C CA . GLN A 1 189 ? 3.087 -9.029 14.280 1.00 79.81 189 GLN A CA 1
ATOM 1531 C C . GLN A 1 189 ? 2.151 -7.817 14.164 1.00 79.81 189 GLN A C 1
ATOM 1533 O O . GLN A 1 189 ? 1.230 -7.689 14.967 1.00 79.81 189 GLN A O 1
ATOM 1538 N N . ALA A 1 190 ? 2.299 -6.998 13.117 1.00 82.06 190 ALA A N 1
ATOM 1539 C CA . ALA A 1 190 ? 1.433 -5.842 12.875 1.00 82.06 190 ALA A CA 1
ATOM 1540 C C . ALA A 1 190 ? -0.057 -6.221 12.739 1.00 82.06 190 ALA A C 1
ATOM 1542 O O . ALA A 1 190 ? -0.932 -5.470 13.166 1.00 82.06 190 ALA A O 1
ATOM 1543 N N . PHE A 1 191 ? -0.364 -7.405 12.193 1.00 86.12 191 PHE A N 1
ATOM 1544 C CA . PHE A 1 191 ? -1.737 -7.913 12.144 1.00 86.12 191 PHE A CA 1
ATOM 1545 C C . PHE A 1 191 ? -2.256 -8.283 13.535 1.00 86.12 191 PHE A C 1
ATOM 1547 O O . PHE A 1 191 ? -3.393 -7.956 13.873 1.00 86.12 191 PHE A O 1
ATOM 1554 N N . ASN A 1 192 ? -1.432 -8.944 14.350 1.00 85.62 192 ASN A N 1
ATOM 1555 C CA . ASN A 1 192 ? -1.805 -9.311 15.715 1.00 85.62 192 ASN A CA 1
ATOM 1556 C C . ASN A 1 192 ? -2.022 -8.076 16.596 1.00 85.62 192 ASN A C 1
ATOM 1558 O O . ASN A 1 192 ? -2.977 -8.048 17.367 1.00 85.62 192 ASN A O 1
ATOM 1562 N N . GLU A 1 193 ? -1.197 -7.041 16.442 1.00 85.00 193 GLU A N 1
ATOM 1563 C CA . GLU A 1 193 ? -1.374 -5.758 17.127 1.00 85.00 193 GLU A CA 1
ATOM 1564 C C . GLU A 1 193 ? -2.657 -5.045 16.690 1.00 85.00 193 GLU A C 1
ATOM 1566 O O . GLU A 1 193 ? -3.436 -4.622 17.543 1.00 85.00 193 GLU A O 1
ATOM 1571 N N . LEU A 1 194 ? -2.927 -4.974 15.380 1.00 87.00 194 LEU A N 1
ATOM 1572 C CA . LEU A 1 194 ? -4.173 -4.414 14.850 1.00 87.00 194 LEU A CA 1
ATOM 1573 C C . LEU A 1 194 ? -5.396 -5.154 15.398 1.00 87.00 194 LEU A C 1
ATOM 1575 O O . LEU A 1 194 ? -6.357 -4.533 15.850 1.00 87.00 194 LEU A O 1
ATOM 1579 N N . LYS A 1 195 ? -5.357 -6.488 15.367 1.00 87.69 195 LYS A N 1
ATOM 1580 C CA . LYS A 1 195 ? -6.434 -7.329 15.882 1.00 87.69 195 LYS A CA 1
ATOM 1581 C C . LYS A 1 195 ? -6.645 -7.089 17.373 1.00 87.69 195 LYS A C 1
ATOM 1583 O O . LYS A 1 195 ? -7.775 -6.845 17.773 1.00 87.69 195 LYS A O 1
ATOM 1588 N N . LYS A 1 196 ? -5.570 -7.113 18.165 1.00 88.31 196 LYS A N 1
ATOM 1589 C CA . LYS A 1 196 ? -5.636 -6.856 19.604 1.00 88.31 196 LYS A CA 1
ATOM 1590 C C . LYS A 1 196 ? -6.257 -5.491 19.883 1.00 88.31 196 LYS A C 1
ATOM 1592 O O . LYS A 1 196 ? -7.159 -5.405 20.695 1.00 88.31 196 LYS A O 1
ATOM 1597 N N . LYS A 1 197 ? -5.848 -4.452 19.151 1.00 86.06 197 LYS A N 1
ATOM 1598 C CA . LYS A 1 197 ? -6.409 -3.109 19.313 1.00 86.06 197 LYS A CA 1
ATOM 1599 C C . LYS A 1 197 ? -7.916 -3.093 19.034 1.00 86.06 197 LYS A C 1
ATOM 1601 O O . LYS A 1 197 ? -8.667 -2.564 19.839 1.00 86.06 197 LYS A O 1
ATOM 1606 N N . ILE A 1 198 ? -8.371 -3.718 17.946 1.00 87.56 198 ILE A N 1
ATOM 1607 C CA . ILE A 1 198 ? -9.809 -3.844 17.640 1.00 87.56 198 ILE A CA 1
ATOM 1608 C C . ILE A 1 198 ? -10.552 -4.624 18.738 1.00 87.56 198 ILE A C 1
ATOM 1610 O O . ILE A 1 198 ? -11.656 -4.236 19.114 1.00 87.56 198 ILE A O 1
ATOM 1614 N N . ASP A 1 199 ? -9.977 -5.720 19.233 1.00 87.69 199 ASP A N 1
ATOM 1615 C CA . ASP A 1 199 ? -10.587 -6.545 20.280 1.00 87.69 199 ASP A CA 1
ATOM 1616 C C . ASP A 1 199 ? -10.687 -5.754 21.608 1.00 87.69 199 ASP A C 1
ATOM 1618 O O . ASP A 1 199 ? -11.778 -5.666 22.168 1.00 87.69 199 ASP A O 1
ATOM 1622 N N . ASP A 1 200 ? -9.618 -5.062 22.026 1.00 87.31 200 ASP A N 1
ATOM 1623 C CA . ASP A 1 200 ? -9.582 -4.195 23.219 1.00 87.31 200 ASP A CA 1
ATOM 1624 C C . ASP A 1 200 ? -10.655 -3.078 23.147 1.00 87.31 200 ASP A C 1
ATOM 1626 O O . ASP A 1 200 ? -11.326 -2.776 24.138 1.00 87.31 200 ASP A O 1
ATOM 1630 N N . PHE A 1 201 ? -10.872 -2.479 21.965 1.00 82.38 201 PHE A N 1
ATOM 1631 C CA . PHE A 1 201 ? -11.936 -1.481 21.762 1.00 82.38 201 PHE A CA 1
ATOM 1632 C C . PHE A 1 201 ? -13.340 -2.081 21.830 1.00 82.38 201 PHE A C 1
ATOM 1634 O O . PHE A 1 201 ? -14.227 -1.480 22.436 1.00 82.38 201 PHE A O 1
ATOM 1641 N N . ASN A 1 202 ? -13.547 -3.270 21.260 1.00 83.94 202 ASN A N 1
ATOM 1642 C CA . ASN A 1 202 ? -14.836 -3.958 21.351 1.00 83.94 202 ASN A CA 1
ATOM 1643 C C . ASN A 1 202 ? -15.189 -4.329 22.798 1.00 83.94 202 ASN A C 1
ATOM 1645 O O . ASN A 1 202 ? -16.357 -4.267 23.175 1.00 83.94 202 ASN A O 1
ATOM 1649 N N . GLU A 1 203 ? -14.202 -4.667 23.630 1.00 85.25 203 GLU A N 1
ATOM 1650 C CA . GLU A 1 203 ? -14.420 -4.919 25.061 1.00 85.25 203 GLU A CA 1
ATOM 1651 C C . GLU A 1 203 ? -14.843 -3.655 25.827 1.00 85.25 203 GLU A C 1
ATOM 1653 O O . GLU A 1 203 ? -15.543 -3.740 26.837 1.00 85.25 203 GLU A O 1
ATOM 1658 N N . CYS A 1 204 ? -14.475 -2.473 25.326 1.00 80.12 204 CYS A N 1
ATOM 1659 C CA . CYS A 1 204 ? -14.843 -1.18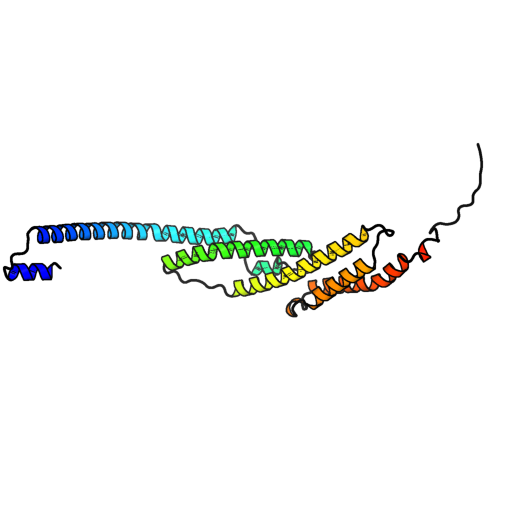6 25.908 1.00 80.12 204 CYS A CA 1
ATOM 1660 C C . CYS A 1 204 ? -16.218 -0.666 25.440 1.00 80.12 204 CYS A C 1
ATOM 1662 O O . CYS A 1 204 ? -16.805 0.174 26.126 1.00 80.12 204 CYS A O 1
ATOM 1664 N N . CYS A 1 205 ? -16.774 -1.168 24.330 1.00 76.81 205 CYS A N 1
ATOM 1665 C CA . CYS A 1 205 ? -18.091 -0.756 23.818 1.00 76.81 205 CYS A CA 1
ATOM 1666 C C . CYS A 1 205 ? -19.238 -0.875 24.839 1.00 76.81 205 CYS A C 1
ATOM 1668 O O . CYS A 1 205 ? -19.962 0.107 25.009 1.00 76.81 205 CYS A O 1
ATOM 1670 N N . PRO A 1 206 ? -19.399 -1.991 25.582 1.00 79.75 206 PRO A N 1
ATOM 1671 C CA . PRO A 1 206 ? -20.453 -2.110 26.593 1.00 79.75 206 PRO A CA 1
ATOM 1672 C C . PRO A 1 206 ? -20.346 -1.051 27.699 1.00 79.75 206 PRO A C 1
ATOM 1674 O O . PRO A 1 206 ? -21.355 -0.588 28.232 1.00 79.75 206 PRO A O 1
ATOM 1677 N N . LEU A 1 207 ? -19.121 -0.640 28.046 1.00 75.38 207 LEU A N 1
ATOM 1678 C CA . LEU A 1 207 ? -18.891 0.440 29.002 1.00 75.38 207 LEU A CA 1
ATOM 1679 C C . LEU A 1 207 ? -19.278 1.798 28.402 1.00 75.38 207 LEU A C 1
ATOM 1681 O O . LEU A 1 207 ? -19.885 2.616 29.090 1.00 75.38 207 LEU A O 1
ATOM 1685 N N . LEU A 1 208 ? -18.973 2.025 27.124 1.00 74.75 208 LEU A N 1
ATOM 1686 C CA . LEU A 1 208 ? -19.364 3.230 26.387 1.00 74.75 208 LEU A CA 1
ATOM 1687 C C . LEU A 1 208 ? -20.897 3.365 26.302 1.00 74.75 208 LEU A C 1
ATOM 1689 O O . LEU A 1 208 ? -21.433 4.440 26.573 1.00 74.75 208 LEU A O 1
ATOM 1693 N N . GLU A 1 209 ? -21.599 2.258 26.038 1.00 74.56 209 GLU A N 1
ATOM 1694 C CA . GLU A 1 209 ? -23.066 2.161 26.082 1.00 74.56 209 GLU A CA 1
ATOM 1695 C C . GLU A 1 209 ? -23.634 2.512 27.461 1.00 74.56 209 GLU A C 1
ATOM 1697 O O . GLU A 1 209 ? -24.599 3.273 27.572 1.00 74.56 209 GLU A O 1
ATOM 1702 N N . LEU A 1 210 ? -23.012 2.003 28.528 1.00 71.50 210 LEU A N 1
ATOM 1703 C CA . LEU A 1 210 ? -23.445 2.264 29.899 1.00 71.50 210 LEU A CA 1
ATOM 1704 C C . LEU A 1 210 ? -23.216 3.727 30.316 1.00 71.50 210 LEU A C 1
ATOM 1706 O O . LEU A 1 210 ? -24.059 4.305 31.003 1.00 71.50 210 LEU A O 1
ATOM 1710 N N . MET A 1 211 ? -22.099 4.331 29.899 1.00 65.94 211 MET A N 1
ATOM 1711 C CA . MET A 1 211 ? -21.736 5.711 30.247 1.00 65.94 211 MET A CA 1
ATOM 1712 C C . MET A 1 211 ? -22.523 6.768 29.465 1.00 65.94 211 MET A C 1
ATOM 1714 O O . MET A 1 211 ? -22.811 7.829 30.017 1.00 65.94 211 MET A O 1
ATOM 1718 N N . ALA A 1 212 ? -22.911 6.494 28.217 1.00 64.69 212 ALA A N 1
ATOM 1719 C CA . ALA A 1 212 ? -23.755 7.406 27.442 1.00 64.69 212 ALA A CA 1
ATOM 1720 C C . ALA A 1 212 ? -25.252 7.286 27.790 1.00 64.69 212 ALA A C 1
ATOM 1722 O O . ALA A 1 212 ? -26.059 8.142 27.412 1.00 64.69 212 ALA A O 1
ATOM 1723 N N . ASN A 1 213 ? -25.651 6.235 28.516 1.00 65.50 213 ASN A N 1
ATOM 1724 C CA . ASN A 1 213 ? -27.028 6.066 28.957 1.00 65.50 213 ASN A CA 1
ATOM 1725 C C . ASN A 1 213 ? -27.432 7.214 29.904 1.00 65.50 213 ASN A C 1
ATOM 1727 O O . ASN A 1 213 ? -26.754 7.520 30.888 1.00 65.50 213 ASN A O 1
ATOM 1731 N N . LYS A 1 214 ? -28.582 7.845 29.629 1.00 54.81 214 LYS A N 1
ATOM 1732 C CA . LYS A 1 214 ? -29.100 9.038 30.332 1.00 54.81 214 LYS A CA 1
ATOM 1733 C C . LYS A 1 214 ? -29.259 8.867 31.853 1.00 54.81 214 LYS A C 1
ATOM 1735 O O . LYS A 1 214 ? -29.429 9.869 32.537 1.00 54.81 214 LYS A O 1
ATOM 1740 N N . ALA A 1 215 ? -29.172 7.653 32.396 1.00 46.66 215 ALA A N 1
ATOM 1741 C CA . ALA A 1 215 ? -29.163 7.396 33.839 1.00 46.66 215 ALA A CA 1
ATOM 1742 C C . ALA A 1 215 ? -27.905 7.927 34.565 1.00 46.66 215 ALA A C 1
ATOM 1744 O O . ALA A 1 215 ? -27.945 8.139 35.774 1.00 46.66 215 ALA A O 1
ATOM 1745 N N . MET A 1 216 ? -26.808 8.191 33.844 1.00 50.09 216 MET A N 1
ATOM 1746 C CA . MET A 1 216 ? -25.583 8.795 34.392 1.00 50.09 216 MET A CA 1
ATOM 1747 C C . MET A 1 216 ? -25.602 10.338 34.387 1.00 50.09 216 MET A C 1
ATOM 1749 O O . MET A 1 216 ? -24.672 10.957 34.901 1.00 50.09 216 MET A O 1
ATOM 1753 N N . LYS A 1 217 ? -26.651 10.987 33.845 1.00 51.66 217 LYS A N 1
ATOM 1754 C CA . LYS A 1 217 ? -26.752 12.463 33.794 1.00 51.66 217 LYS A CA 1
ATOM 1755 C C . LYS A 1 217 ? -27.053 13.129 35.144 1.00 51.66 217 LYS A C 1
ATOM 1757 O O . LYS A 1 217 ? -26.768 14.313 35.282 1.00 51.66 217 LYS A O 1
ATOM 1762 N N . ASP A 1 218 ? -27.568 12.392 36.129 1.00 47.88 218 ASP A N 1
ATOM 1763 C CA . ASP A 1 218 ? -28.056 12.948 37.405 1.00 47.88 218 ASP A CA 1
ATOM 1764 C C . ASP A 1 218 ? -27.146 12.667 38.610 1.00 47.88 218 ASP A C 1
ATOM 1766 O O . ASP A 1 218 ? -27.592 12.594 39.759 1.00 47.88 218 ASP A O 1
ATOM 1770 N N . ARG A 1 219 ? -25.833 12.551 38.390 1.00 47.34 219 ARG A N 1
ATOM 1771 C CA . ARG A 1 219 ? -24.888 12.615 39.507 1.00 47.34 219 ARG A CA 1
ATOM 1772 C C . A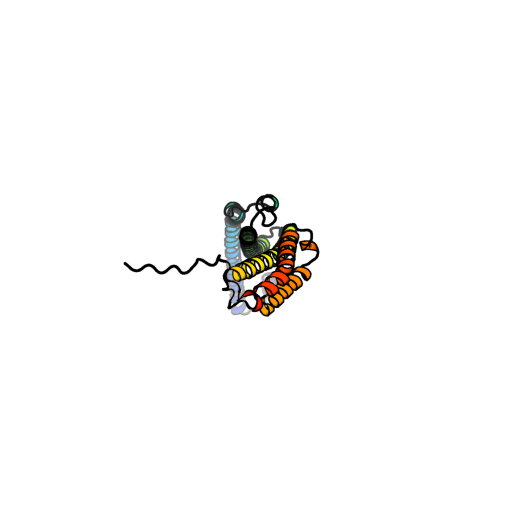RG A 1 219 ? -23.740 13.567 39.199 1.00 47.34 219 ARG A C 1
ATOM 1774 O O . ARG A 1 219 ? -22.834 13.199 38.454 1.00 47.34 219 ARG A O 1
ATOM 1781 N N . PRO A 1 220 ? -23.728 14.773 39.795 1.00 47.88 220 PRO A N 1
ATOM 1782 C CA . PRO A 1 220 ? -22.519 15.572 39.849 1.00 47.88 220 PRO A CA 1
ATOM 1783 C C . PRO A 1 220 ? -21.435 14.724 40.520 1.00 47.88 220 PRO A C 1
ATOM 1785 O O . PRO A 1 220 ? -21.570 14.331 41.680 1.00 47.88 220 PRO A O 1
ATOM 1788 N N . LEU A 1 221 ? -20.364 14.413 39.794 1.00 54.56 221 LEU A N 1
ATOM 1789 C CA . LEU A 1 221 ? -19.122 13.920 40.381 1.00 54.56 221 LEU A CA 1
ATOM 1790 C C . LEU A 1 221 ? -18.454 15.102 41.099 1.00 54.56 221 LEU A C 1
ATOM 1792 O O . LEU A 1 221 ? -17.524 15.717 40.593 1.00 54.56 221 LEU A O 1
ATOM 1796 N N . GLY A 1 222 ? -18.992 15.480 42.258 1.00 46.03 222 GLY A N 1
ATOM 1797 C CA . GLY A 1 222 ? -18.464 16.556 43.088 1.00 46.03 222 GLY A CA 1
ATOM 1798 C C . GLY A 1 222 ? -19.194 16.625 44.430 1.00 46.03 222 GLY A C 1
ATOM 1799 O O . GLY A 1 222 ? -20.422 16.517 44.454 1.00 46.03 222 GLY A O 1
ATOM 1800 N N . PRO A 1 223 ? -18.475 16.763 45.559 1.00 47.75 223 PRO A N 1
ATOM 1801 C CA . PRO A 1 223 ? -19.101 16.804 46.868 1.00 47.75 223 PRO A CA 1
ATOM 1802 C C . PRO A 1 223 ? -19.954 18.067 46.979 1.00 47.75 223 PRO A C 1
ATOM 1804 O O . PRO A 1 223 ? -19.547 19.162 46.595 1.00 47.75 223 PRO A O 1
ATOM 1807 N N . THR A 1 224 ? -21.149 17.892 47.529 1.00 49.47 224 THR A N 1
ATOM 1808 C CA . THR A 1 224 ? -22.063 18.949 47.952 1.00 49.47 224 THR A CA 1
ATOM 1809 C C . THR A 1 224 ? -21.347 19.924 48.891 1.00 49.47 224 THR A C 1
ATOM 1811 O O . THR A 1 224 ? -21.234 19.678 50.091 1.00 49.47 224 THR A O 1
ATOM 1814 N N . GLY A 1 225 ? -20.848 21.029 48.339 1.00 38.97 225 GLY A N 1
ATOM 1815 C CA . GLY A 1 225 ? -20.363 22.177 49.093 1.00 38.97 225 GLY A CA 1
ATOM 1816 C C . GLY A 1 225 ? -21.548 22.997 49.585 1.00 38.97 225 GLY A C 1
ATOM 1817 O O . GLY A 1 225 ? -22.265 23.603 48.791 1.00 38.97 225 GLY A O 1
ATOM 1818 N N . CYS A 1 226 ? -21.763 22.968 50.900 1.00 35.72 226 CYS A N 1
ATOM 1819 C CA . CYS A 1 226 ? -22.743 23.762 51.627 1.00 35.72 226 CYS A CA 1
ATOM 1820 C C . CYS A 1 226 ? -22.824 25.208 51.124 1.00 35.72 226 CYS A C 1
ATOM 1822 O O . CYS A 1 226 ? -21.847 25.955 51.143 1.00 35.72 226 CYS A O 1
ATOM 1824 N N . SER A 1 227 ? -24.043 25.623 50.787 1.00 41.72 227 SER A N 1
ATOM 1825 C CA . SER A 1 227 ? -24.431 27.026 50.777 1.00 41.72 227 SER A CA 1
ATOM 1826 C C . SER A 1 227 ? -24.245 27.590 52.184 1.00 41.72 227 SER A C 1
ATOM 1828 O O . SER A 1 227 ? -25.045 27.293 53.067 1.00 41.72 227 SER A O 1
ATOM 1830 N N . HIS A 1 228 ? -23.207 28.397 52.402 1.00 34.91 228 HIS A N 1
ATOM 1831 C CA . HIS A 1 228 ? -23.206 29.431 53.433 1.00 34.91 228 HIS A CA 1
ATOM 1832 C C . HIS A 1 228 ? -22.896 30.775 52.781 1.00 34.91 228 HIS A C 1
ATOM 1834 O O . HIS A 1 228 ? -21.765 31.146 52.488 1.00 34.91 228 HIS A O 1
ATOM 1840 N N . ARG A 1 229 ? -24.005 31.465 52.530 1.00 37.38 229 ARG A N 1
ATOM 1841 C CA . ARG A 1 229 ? -24.178 32.910 52.500 1.00 37.38 229 ARG A CA 1
ATOM 1842 C C . ARG A 1 229 ? -23.310 33.595 53.567 1.00 37.38 229 ARG A C 1
ATOM 1844 O O . ARG A 1 229 ? -23.574 33.389 54.745 1.00 37.38 229 ARG A O 1
ATOM 1851 N N . THR A 1 230 ? -22.443 34.517 53.153 1.00 34.59 230 THR A N 1
ATOM 1852 C CA . THR A 1 230 ? -22.121 35.705 53.957 1.00 34.59 230 THR A CA 1
ATOM 1853 C C . THR A 1 230 ? -21.883 36.885 53.021 1.00 34.59 230 THR A C 1
ATOM 1855 O O . THR A 1 230 ? -20.966 36.881 52.207 1.00 34.59 230 THR A O 1
ATOM 1858 N N . GLN A 1 231 ? -22.781 37.864 53.118 1.00 38.12 231 GLN A N 1
ATOM 1859 C CA . GLN A 1 231 ? -22.552 39.243 52.702 1.00 38.12 231 GLN A CA 1
ATOM 1860 C C . GLN A 1 231 ? -21.411 39.814 53.551 1.00 38.12 231 GLN A C 1
ATOM 1862 O O . GLN A 1 231 ? -21.456 39.617 54.762 1.00 38.12 231 GLN A O 1
ATOM 1867 N N . VAL A 1 232 ? -20.430 40.477 52.941 1.00 36.38 232 VAL A N 1
ATOM 1868 C CA . VAL A 1 232 ? -20.041 41.901 53.085 1.00 36.38 232 VAL A CA 1
ATOM 1869 C C . VAL A 1 232 ? -18.868 42.128 52.138 1.00 36.38 232 VAL A C 1
ATOM 1871 O O . VAL A 1 232 ? -17.905 41.334 52.203 1.00 36.38 232 VAL A O 1
#

Sequence (232 aa):
MQEAYGMLNKFEVSVAREEVDGVDTLRYSFEKLLAQAGQVQSHLVKIQPNFKARLYWRELWSSMTTPLTTWEDYDEIGPMVSGITPQEASERLNMFQSFLTNCGVNTPLTLEVNSCLVLTVTEYPELARTKKELGLLQKLYGLYNAVIDGVNGYYDILWIEVDIEKINNELLDFQNRCRKLPKALKEWQAFNELKKKIDDFNECCPLLELMANKAMKDRPLGPTGCSHRTQV